Protein AF-A0A2E8KHV2-F1 (afdb_monomer_lite)

pLDDT: mean 89.77, std 7.95, range [45.12, 97.69]

Radius of gyration: 19.55 Å; chains: 1; bounding box: 44×36×54 Å

Secondary structure (DSSP, 8-state):
--TT-EEEES-TT--SSEEEE-SS-EEEE-SHHHHHHHHHHHH--EEHHHHTT-GGGTTS-HHHHHHHHHHHHHTTSEEEESSPPPPPPSS--SS-EES-HHHHHHHHHHTTSSSPEEEE-TTTSSEEEEPHHHHHHHHHHHHH-STTHHHHHHHHHHHTT---EETTEE---HHHHHHHHHHHHHHIIIIIHHHHHHTTSEEPPPP-

Structure (mmCIF, N/CA/C/O backbone):
data_AF-A0A2E8KHV2-F1
#
_entry.id   AF-A0A2E8KHV2-F1
#
loop_
_atom_site.group_PDB
_atom_site.id
_atom_site.type_symbol
_atom_site.label_atom_id
_atom_site.label_alt_id
_atom_site.label_comp_id
_atom_site.label_asym_id
_atom_site.label_entity_id
_atom_site.label_seq_id
_atom_site.pdbx_PDB_ins_code
_atom_site.Cartn_x
_atom_site.Cartn_y
_atom_site.Cartn_z
_atom_site.occupancy
_atom_site.B_iso_or_equiv
_atom_site.auth_seq_id
_atom_site.auth_comp_id
_atom_site.auth_asym_id
_atom_site.auth_atom_id
_atom_site.pdbx_PDB_model_num
ATOM 1 N N . MET A 1 1 ? 18.992 -14.058 -17.822 1.00 48.94 1 MET A N 1
ATOM 2 C CA . MET A 1 1 ? 18.179 -12.829 -17.877 1.00 48.94 1 MET A CA 1
ATOM 3 C C . MET A 1 1 ? 17.085 -13.016 -16.834 1.00 48.94 1 MET A C 1
ATOM 5 O O . MET A 1 1 ? 16.655 -14.151 -16.660 1.00 48.94 1 MET A O 1
ATOM 9 N N . ILE A 1 2 ? 16.773 -12.011 -16.012 1.00 53.00 2 ILE A N 1
ATOM 10 C CA . ILE A 1 2 ? 15.748 -12.170 -14.970 1.00 53.00 2 ILE A CA 1
ATOM 11 C C . ILE A 1 2 ? 14.386 -12.051 -15.662 1.00 53.00 2 ILE A C 1
ATOM 13 O O . ILE A 1 2 ? 13.834 -10.962 -15.755 1.00 53.00 2 ILE A O 1
ATOM 17 N N . ASP A 1 3 ? 13.880 -13.160 -16.197 1.00 58.50 3 ASP A N 1
ATOM 18 C CA . ASP A 1 3 ? 12.661 -13.164 -17.023 1.00 58.50 3 ASP A CA 1
ATOM 19 C C . ASP A 1 3 ? 11.360 -13.191 -16.193 1.00 58.50 3 ASP A C 1
ATOM 21 O O . ASP A 1 3 ? 10.269 -13.213 -16.752 1.00 58.50 3 ASP A O 1
ATOM 25 N N . ASN A 1 4 ? 11.466 -13.146 -14.857 1.00 73.69 4 ASN A N 1
ATOM 26 C CA . ASN A 1 4 ? 10.337 -13.321 -13.932 1.00 73.69 4 ASN A CA 1
ATOM 27 C C . ASN A 1 4 ? 10.055 -12.104 -13.032 1.00 73.69 4 ASN A C 1
ATOM 29 O O . ASN A 1 4 ? 9.268 -12.222 -12.095 1.00 73.69 4 ASN A O 1
ATOM 33 N N . LEU A 1 5 ? 10.711 -10.960 -13.257 1.00 87.69 5 LEU A N 1
ATOM 34 C CA . LEU A 1 5 ? 10.437 -9.741 -12.492 1.00 87.69 5 LEU A CA 1
ATOM 35 C C . LEU A 1 5 ? 9.706 -8.718 -13.347 1.00 87.69 5 LEU A C 1
ATOM 37 O O . LEU A 1 5 ? 10.095 -8.441 -14.484 1.00 87.69 5 LEU A O 1
ATOM 41 N N . TYR A 1 6 ? 8.686 -8.127 -12.740 1.00 92.75 6 TYR A N 1
ATOM 42 C CA . TYR A 1 6 ? 7.892 -7.072 -13.336 1.00 92.75 6 TYR A CA 1
ATOM 43 C C . TYR A 1 6 ? 8.024 -5.798 -12.516 1.00 92.75 6 TYR A C 1
ATOM 45 O O . TYR A 1 6 ? 8.156 -5.837 -11.289 1.00 92.75 6 TYR A O 1
ATOM 53 N N . PHE A 1 7 ? 7.962 -4.670 -13.208 1.00 93.62 7 PHE A N 1
ATOM 54 C CA . PHE A 1 7 ? 8.091 -3.342 -12.640 1.00 93.62 7 PHE A CA 1
ATOM 55 C C . PHE A 1 7 ? 6.801 -2.571 -12.867 1.00 93.62 7 PHE A C 1
ATOM 57 O O . PHE A 1 7 ? 6.137 -2.723 -13.893 1.00 93.62 7 PHE A O 1
ATOM 64 N N . ARG A 1 8 ? 6.465 -1.724 -11.904 1.00 92.31 8 ARG A N 1
ATOM 65 C CA . ARG A 1 8 ? 5.342 -0.788 -11.974 1.00 92.31 8 ARG A CA 1
ATOM 66 C C . ARG A 1 8 ? 5.617 0.408 -11.075 1.00 92.31 8 ARG A C 1
ATOM 68 O O . ARG A 1 8 ? 6.482 0.336 -10.204 1.00 92.31 8 ARG A O 1
ATOM 75 N N . ALA A 1 9 ? 4.867 1.489 -11.237 1.00 91.50 9 ALA A N 1
ATOM 76 C CA . ALA A 1 9 ? 4.901 2.600 -10.300 1.00 91.50 9 ALA A CA 1
ATOM 77 C C . ALA A 1 9 ? 4.277 2.187 -8.960 1.00 91.50 9 ALA A C 1
ATOM 79 O O . ALA A 1 9 ? 3.223 1.540 -8.932 1.00 91.50 9 ALA A O 1
ATOM 80 N N . VAL A 1 10 ? 4.906 2.609 -7.857 1.00 86.62 10 VAL A N 1
ATOM 81 C CA . VAL A 1 10 ? 4.396 2.376 -6.491 1.00 86.62 10 VAL A CA 1
ATOM 82 C C . VAL A 1 10 ? 3.038 3.056 -6.308 1.00 86.62 10 VAL A C 1
ATOM 84 O O . VAL A 1 10 ? 2.154 2.531 -5.638 1.00 86.62 10 VAL A O 1
ATOM 87 N N . ARG A 1 11 ? 2.857 4.234 -6.919 1.00 81.25 11 ARG A N 1
ATOM 88 C CA . ARG A 1 11 ? 1.591 4.974 -6.956 1.00 81.25 11 ARG A CA 1
ATOM 89 C C . ARG A 1 11 ? 1.414 5.670 -8.301 1.00 81.25 11 ARG A C 1
ATOM 91 O O . ARG A 1 11 ? 2.389 5.998 -8.970 1.00 81.25 11 ARG A O 1
ATOM 98 N N . ASN A 1 12 ? 0.163 5.943 -8.663 1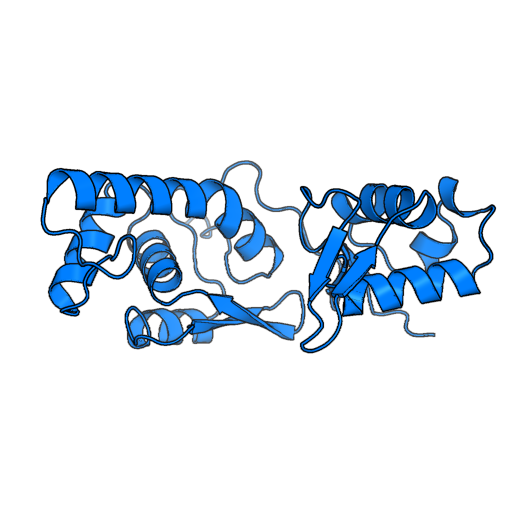.00 79.06 12 ASN A N 1
ATOM 99 C CA . ASN A 1 12 ? -0.174 6.564 -9.949 1.00 79.06 12 ASN A CA 1
ATOM 100 C C . ASN A 1 12 ? -0.079 8.098 -9.912 1.00 79.06 12 ASN A C 1
ATOM 102 O O . ASN A 1 12 ? -0.114 8.738 -10.955 1.00 79.06 12 ASN A O 1
ATOM 106 N N . ASP A 1 13 ? 0.018 8.693 -8.723 1.00 80.88 13 ASP A N 1
ATOM 107 C CA . ASP A 1 13 ? 0.018 10.141 -8.494 1.00 80.88 13 ASP A CA 1
ATOM 108 C C . ASP A 1 13 ? 1.422 10.723 -8.257 1.00 80.88 13 ASP A C 1
ATOM 110 O O . ASP A 1 13 ? 1.553 11.891 -7.882 1.00 80.88 13 ASP A O 1
ATOM 114 N N . ILE A 1 14 ? 2.481 9.931 -8.467 1.00 86.12 14 ILE A N 1
ATOM 115 C CA . ILE A 1 14 ? 3.864 10.391 -8.314 1.00 86.12 14 ILE A CA 1
ATOM 116 C C . ILE A 1 14 ? 4.141 11.495 -9.337 1.00 86.12 14 ILE A C 1
ATOM 118 O O . ILE A 1 14 ? 3.995 11.304 -10.541 1.00 86.12 14 ILE A O 1
ATOM 122 N N . LYS A 1 15 ? 4.578 12.657 -8.840 1.00 88.00 15 LYS A N 1
ATOM 123 C CA . LYS A 1 15 ? 4.973 13.810 -9.656 1.00 88.00 15 LYS A CA 1
ATOM 124 C C . LYS A 1 15 ? 6.477 14.033 -9.585 1.00 88.00 15 LYS A C 1
ATOM 126 O O . LYS A 1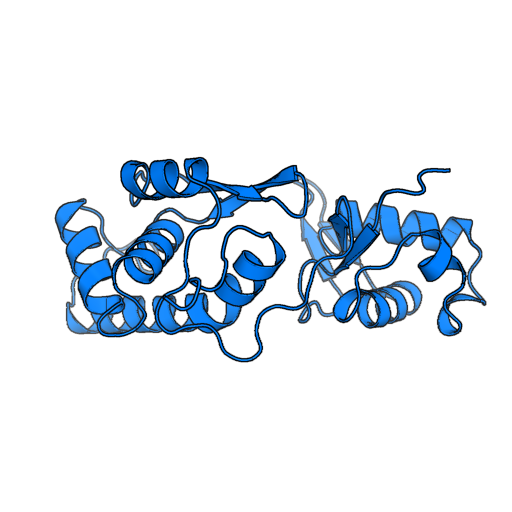 15 ? 7.089 13.815 -8.538 1.00 88.00 15 LYS A O 1
ATOM 131 N N . LEU A 1 16 ? 7.041 14.516 -10.689 1.00 90.44 16 LEU A N 1
ATOM 132 C CA . LEU A 1 16 ? 8.414 15.001 -10.760 1.00 90.44 16 LEU A CA 1
ATOM 133 C C . LEU A 1 16 ? 8.448 16.537 -10.597 1.00 90.44 16 LEU A C 1
ATOM 135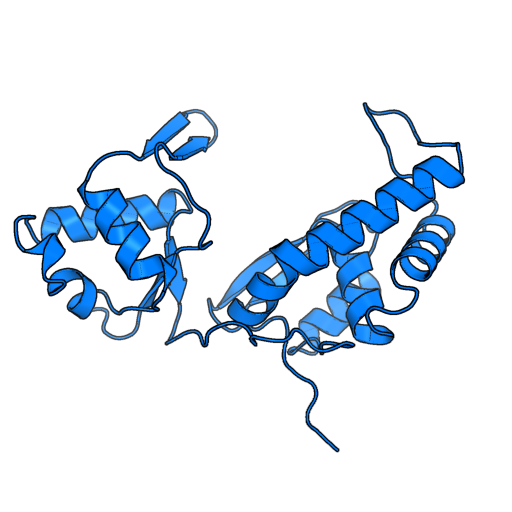 O O . LEU A 1 16 ? 7.503 17.204 -11.024 1.00 90.44 16 LEU A O 1
ATOM 139 N N . PRO A 1 17 ? 9.503 17.113 -9.990 1.00 90.88 17 PRO A N 1
ATOM 140 C CA . PRO A 1 17 ? 10.641 16.422 -9.387 1.00 90.88 17 PRO A CA 1
ATOM 141 C C . PRO A 1 17 ? 10.242 15.660 -8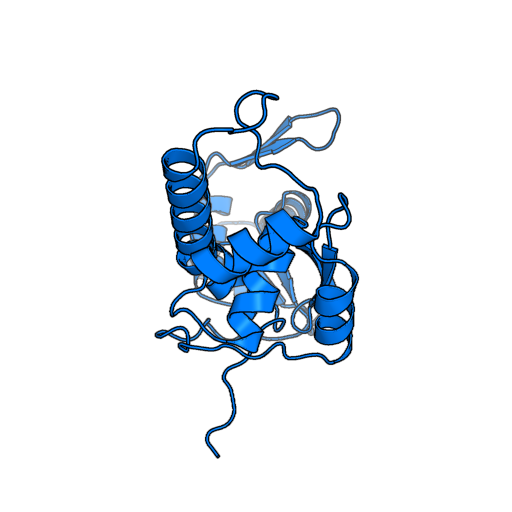.113 1.00 90.88 17 PRO A C 1
ATOM 143 O O . PRO A 1 17 ? 9.554 16.194 -7.243 1.00 90.88 17 PRO A O 1
ATOM 146 N N . HIS A 1 18 ? 10.688 14.410 -7.995 1.00 88.62 18 HIS A N 1
ATOM 147 C CA . HIS A 1 18 ? 10.430 13.578 -6.823 1.00 88.62 18 HIS A CA 1
ATOM 148 C C . HIS A 1 18 ? 11.643 13.614 -5.898 1.00 88.62 18 HIS A C 1
ATOM 150 O O . HIS A 1 18 ? 12.734 13.195 -6.284 1.00 88.62 18 HIS A O 1
ATOM 156 N N . LYS A 1 19 ? 11.467 14.127 -4.678 1.00 88.50 19 LYS A N 1
ATOM 157 C CA . LYS A 1 19 ? 12.542 14.234 -3.689 1.00 88.50 19 LYS A CA 1
ATOM 158 C C . LYS A 1 19 ? 12.377 13.167 -2.615 1.00 88.50 19 LYS A C 1
ATOM 160 O O . LYS A 1 19 ? 11.341 13.123 -1.957 1.00 88.50 19 LYS A O 1
ATOM 165 N N . ILE A 1 20 ? 13.421 12.373 -2.397 1.00 85.75 20 ILE A N 1
ATOM 166 C CA . ILE A 1 20 ? 13.471 11.355 -1.345 1.00 85.75 20 ILE A CA 1
ATOM 167 C C . ILE A 1 20 ? 14.658 11.598 -0.417 1.00 85.75 20 ILE A C 1
ATOM 169 O O . ILE A 1 20 ? 15.735 12.002 -0.856 1.00 85.75 20 ILE A O 1
ATOM 173 N N . ASN A 1 21 ? 14.461 11.356 0.878 1.00 83.81 21 ASN A N 1
ATOM 174 C CA . ASN A 1 21 ? 15.539 11.339 1.857 1.00 83.81 21 ASN A CA 1
ATOM 175 C C . ASN A 1 21 ? 16.030 9.897 2.048 1.00 83.81 21 ASN A C 1
ATOM 177 O O . ASN A 1 21 ? 15.272 9.043 2.496 1.00 83.81 21 ASN A O 1
ATOM 181 N N . LEU A 1 22 ? 17.300 9.646 1.739 1.00 78.62 22 LEU A N 1
ATOM 182 C CA . LEU A 1 22 ? 17.978 8.358 1.914 1.00 78.62 22 LEU A CA 1
ATOM 183 C C . LEU A 1 22 ? 18.779 8.333 3.234 1.00 78.62 22 LEU A C 1
ATOM 185 O O . LEU A 1 22 ? 19.891 7.815 3.307 1.00 78.62 22 LEU A O 1
ATOM 189 N N . GLY A 1 23 ? 18.237 8.963 4.278 1.00 79.12 23 GLY A N 1
ATOM 190 C CA . GLY A 1 23 ? 18.834 9.083 5.609 1.00 79.12 23 GLY A CA 1
ATOM 191 C C . GLY A 1 23 ? 19.660 10.357 5.780 1.00 79.12 23 GLY A C 1
ATOM 192 O O . GLY A 1 23 ? 19.223 11.292 6.448 1.00 79.12 23 GLY A O 1
ATOM 193 N N . VAL A 1 24 ? 20.859 10.387 5.193 1.00 81.44 24 VAL A N 1
ATOM 194 C CA . VAL A 1 24 ? 21.807 11.519 5.313 1.00 81.44 24 VAL A CA 1
ATOM 195 C C . VAL A 1 24 ? 21.878 12.397 4.064 1.00 81.44 24 VAL A C 1
ATOM 197 O O . VAL A 1 24 ? 22.422 13.498 4.113 1.00 81.44 24 VAL A O 1
ATOM 200 N N . VAL A 1 25 ? 21.319 11.934 2.944 1.00 79.75 25 VAL A N 1
ATOM 201 C CA . VAL A 1 25 ? 21.305 12.654 1.666 1.00 79.75 25 VAL A CA 1
ATOM 202 C C . VAL A 1 25 ? 19.896 12.706 1.095 1.00 79.75 25 VAL A C 1
ATOM 204 O O . VAL A 1 25 ? 19.144 11.736 1.156 1.00 79.75 25 VAL A O 1
ATOM 207 N N . SER A 1 26 ? 19.536 13.850 0.512 1.00 83.50 26 SER A N 1
ATOM 208 C CA . SER A 1 26 ? 18.333 13.961 -0.311 1.00 83.50 26 SER A CA 1
ATOM 209 C C . SER A 1 26 ? 18.689 13.706 -1.770 1.00 83.50 26 SER A C 1
ATOM 211 O O . SER A 1 26 ? 19.548 14.398 -2.312 1.00 83.50 26 SER A O 1
ATOM 213 N N . SER A 1 27 ? 18.002 12.764 -2.409 1.00 84.44 27 SER A N 1
ATOM 214 C CA . SER A 1 27 ? 18.059 12.567 -3.857 1.00 84.44 27 SER A CA 1
ATOM 215 C C . SER A 1 27 ? 16.849 13.227 -4.514 1.00 84.44 27 SER A C 1
ATOM 217 O O . SER A 1 27 ? 15.766 13.271 -3.928 1.00 84.44 27 SER A O 1
ATOM 219 N N . THR A 1 28 ? 17.036 13.771 -5.716 1.00 89.38 28 THR A N 1
ATOM 220 C CA . THR A 1 28 ? 15.949 14.330 -6.527 1.00 89.38 28 THR A CA 1
ATOM 221 C C . THR A 1 28 ? 15.927 13.637 -7.875 1.00 89.38 28 THR A C 1
ATOM 223 O O . THR A 1 28 ? 16.915 13.656 -8.605 1.00 89.38 28 THR A O 1
ATOM 226 N N . VAL A 1 29 ? 14.784 13.050 -8.199 1.00 89.56 29 VAL A N 1
ATOM 227 C CA . VAL A 1 29 ? 14.511 12.416 -9.483 1.00 89.56 29 VAL A CA 1
ATOM 228 C C . VAL A 1 29 ? 13.765 13.397 -10.359 1.00 89.56 29 VAL A C 1
ATOM 230 O O . VAL A 1 29 ? 12.745 13.945 -9.944 1.00 89.56 29 VAL A O 1
ATOM 233 N N . GLN A 1 30 ? 14.274 13.627 -11.562 1.00 93.00 30 GLN A N 1
ATOM 234 C CA . GLN A 1 30 ? 13.658 14.501 -12.553 1.00 93.00 30 GLN A CA 1
ATOM 235 C C . GLN A 1 30 ? 14.178 14.175 -13.954 1.00 93.00 30 GLN A C 1
ATOM 237 O O . GLN A 1 30 ? 15.227 13.544 -14.100 1.00 93.00 30 GLN A O 1
ATOM 242 N N . GLY A 1 31 ? 13.474 14.669 -14.969 1.00 92.56 31 GLY A N 1
ATOM 243 C CA . GLY A 1 31 ? 13.899 14.613 -16.363 1.00 92.56 31 GLY A CA 1
ATOM 244 C C . GLY A 1 31 ? 13.085 13.643 -17.225 1.00 92.56 31 GLY A C 1
ATOM 245 O O . GLY A 1 31 ? 12.357 12.796 -16.702 1.00 92.56 31 GLY A O 1
ATOM 246 N N . PRO A 1 32 ? 13.247 13.745 -18.555 1.00 93.12 32 PRO A N 1
ATOM 247 C CA . PRO A 1 32 ? 12.339 13.144 -19.532 1.00 93.12 32 PRO A CA 1
ATOM 248 C C . PRO A 1 32 ? 12.300 11.613 -19.462 1.00 93.12 32 PRO A C 1
ATOM 250 O O . PRO A 1 32 ? 11.239 11.017 -19.608 1.00 93.12 32 PRO A O 1
ATOM 253 N N . LEU A 1 33 ? 13.428 10.962 -19.156 1.00 95.00 33 LEU A N 1
ATOM 254 C CA . LEU A 1 33 ? 13.474 9.504 -19.001 1.00 95.00 33 LEU A CA 1
ATOM 255 C C . LEU A 1 33 ? 12.542 9.020 -17.878 1.00 95.00 33 LEU A C 1
ATOM 257 O O . LEU A 1 33 ? 11.795 8.061 -18.058 1.00 95.00 33 LEU A O 1
ATOM 261 N N . TYR A 1 34 ? 12.547 9.697 -16.727 1.00 95.00 34 TYR A N 1
ATOM 262 C CA . TYR A 1 34 ? 11.676 9.333 -15.610 1.00 95.00 34 TYR A CA 1
ATOM 263 C C . TYR A 1 34 ? 10.213 9.702 -15.864 1.00 95.00 34 TYR A C 1
ATOM 265 O O . TYR A 1 34 ? 9.337 8.998 -15.373 1.00 95.00 34 TYR A O 1
ATOM 273 N N . GLU A 1 35 ? 9.937 10.759 -16.633 1.00 94.31 35 GLU A N 1
ATOM 274 C CA . GLU A 1 35 ? 8.573 11.107 -17.056 1.00 94.31 35 GLU A CA 1
ATOM 275 C C . GLU A 1 35 ? 7.964 9.992 -17.911 1.00 94.31 35 GLU A C 1
ATOM 277 O O . GLU A 1 35 ? 6.862 9.526 -17.619 1.00 94.31 35 GLU A O 1
ATOM 282 N N . VAL A 1 36 ? 8.709 9.506 -18.909 1.00 94.12 36 VAL A N 1
ATOM 283 C CA . VAL A 1 36 ? 8.270 8.402 -19.774 1.00 94.12 36 VAL A CA 1
ATOM 284 C C . VAL A 1 36 ? 8.117 7.105 -18.976 1.00 94.12 36 VAL A C 1
ATOM 286 O O . VAL A 1 36 ? 7.105 6.419 -19.115 1.00 94.12 36 VAL A O 1
ATOM 289 N N . LEU A 1 37 ? 9.079 6.778 -18.105 1.00 94.88 37 LEU A N 1
ATOM 290 C CA . LEU A 1 37 ? 8.999 5.581 -17.261 1.00 94.88 37 LEU A CA 1
ATOM 291 C C . LEU A 1 37 ? 7.804 5.630 -16.301 1.00 94.88 37 LEU A C 1
ATOM 293 O O . LEU A 1 37 ? 7.097 4.635 -16.175 1.00 94.88 37 LEU A O 1
ATOM 297 N N . LEU A 1 38 ? 7.542 6.767 -15.648 1.00 94.19 38 LEU A N 1
ATOM 298 C CA . LEU A 1 38 ? 6.369 6.920 -14.782 1.00 94.19 38 LEU A CA 1
ATOM 299 C C . LEU A 1 38 ? 5.069 6.802 -15.574 1.00 94.19 38 LEU A C 1
ATOM 301 O O . LEU A 1 38 ? 4.152 6.126 -15.115 1.00 94.19 38 LEU A O 1
ATOM 305 N N . ALA A 1 39 ? 4.989 7.408 -16.760 1.00 91.50 39 ALA A N 1
ATOM 306 C CA . ALA A 1 39 ? 3.810 7.292 -17.610 1.00 91.50 39 ALA A CA 1
ATOM 307 C C . ALA A 1 39 ? 3.528 5.823 -17.970 1.00 91.50 39 ALA A C 1
ATOM 309 O O . ALA A 1 39 ? 2.425 5.345 -17.707 1.00 91.50 39 ALA A O 1
ATOM 310 N N . ALA A 1 40 ? 4.535 5.095 -18.464 1.00 91.31 40 ALA A N 1
ATOM 311 C CA . ALA A 1 40 ? 4.407 3.687 -18.840 1.00 91.31 40 ALA A CA 1
ATOM 312 C C . ALA A 1 40 ? 4.058 2.784 -17.641 1.00 91.31 40 ALA A C 1
ATOM 314 O O . ALA A 1 40 ? 3.142 1.969 -17.705 1.00 91.31 40 ALA A O 1
ATOM 315 N N . LEU A 1 41 ? 4.752 2.959 -16.514 1.00 92.06 41 LEU A N 1
ATOM 316 C CA . LEU A 1 41 ? 4.633 2.079 -15.348 1.00 92.06 41 LEU A CA 1
ATOM 317 C C . LEU A 1 41 ? 3.479 2.453 -14.401 1.00 92.06 41 LEU A C 1
ATOM 319 O O . LEU A 1 41 ? 3.186 1.710 -13.467 1.00 92.06 41 LEU A O 1
ATOM 323 N N . SER A 1 42 ? 2.821 3.600 -14.598 1.00 86.88 42 SER A N 1
ATOM 324 C CA . SER A 1 42 ? 1.643 3.999 -13.805 1.00 86.88 42 SER A CA 1
ATOM 325 C C . SER A 1 42 ? 0.375 3.218 -14.154 1.00 86.88 42 SER A C 1
ATOM 327 O O . SER A 1 42 ? -0.524 3.099 -13.314 1.00 86.88 42 SER A O 1
ATOM 329 N N . GLN A 1 43 ? 0.301 2.707 -15.384 1.00 74.00 43 GLN A N 1
ATOM 330 C CA . GLN A 1 43 ? -0.858 1.983 -15.906 1.00 74.00 43 GLN A CA 1
ATOM 331 C C . GLN A 1 43 ? -0.633 0.474 -15.878 1.00 74.00 43 GLN A C 1
ATOM 333 O O . GLN A 1 43 ? -1.537 -0.267 -15.497 1.00 74.00 43 GLN A O 1
ATOM 338 N N . ASP A 1 44 ? 0.590 0.041 -16.188 1.00 81.81 44 ASP A N 1
ATOM 339 C CA . ASP A 1 44 ? 0.899 -1.360 -16.437 1.00 81.81 44 ASP A CA 1
ATOM 340 C C . ASP A 1 44 ? 1.969 -1.921 -15.495 1.00 81.81 44 ASP A C 1
ATOM 342 O O . ASP A 1 44 ? 2.755 -1.206 -14.872 1.00 81.81 44 ASP A O 1
ATOM 346 N N . THR A 1 45 ? 1.989 -3.251 -15.404 1.00 89.62 45 THR A N 1
ATOM 347 C CA . THR A 1 45 ? 3.054 -4.020 -14.753 1.00 89.62 45 THR A CA 1
ATOM 348 C C . THR A 1 45 ? 3.866 -4.708 -15.842 1.00 89.62 45 THR A C 1
ATOM 350 O O . THR A 1 45 ? 3.403 -5.687 -16.422 1.00 89.62 45 THR A O 1
ATOM 353 N N . LEU A 1 46 ? 5.052 -4.177 -16.144 1.00 92.62 46 LEU A N 1
ATOM 354 C CA . LEU A 1 46 ? 5.832 -4.555 -17.325 1.00 92.62 46 LEU A CA 1
ATOM 355 C C . LEU A 1 46 ? 7.123 -5.292 -16.943 1.00 92.62 46 LEU A C 1
ATOM 357 O O . LEU A 1 46 ? 7.826 -4.863 -16.022 1.00 92.62 46 LEU A O 1
ATOM 361 N N . PRO A 1 47 ? 7.503 -6.365 -17.656 1.00 93.44 47 PRO A N 1
ATOM 362 C CA . PRO A 1 47 ? 8.834 -6.939 -17.528 1.00 93.44 47 PRO A CA 1
ATOM 363 C C . PRO A 1 47 ? 9.885 -5.991 -18.122 1.00 93.44 47 PRO A C 1
ATOM 365 O O . PRO A 1 47 ? 9.611 -5.224 -19.049 1.00 93.44 47 PRO A O 1
ATOM 368 N N . LEU A 1 48 ? 11.134 -6.086 -17.653 1.00 92.88 48 LEU A N 1
ATOM 369 C CA . LEU A 1 48 ? 12.226 -5.218 -18.125 1.00 92.88 48 LEU A CA 1
ATOM 370 C C . LEU A 1 48 ? 12.395 -5.252 -19.653 1.00 92.88 48 LEU A C 1
ATOM 372 O O . LEU A 1 48 ? 12.654 -4.225 -20.273 1.00 92.88 48 LEU A O 1
ATOM 376 N N . ALA A 1 49 ? 12.214 -6.420 -20.273 1.00 92.12 49 ALA A N 1
ATOM 377 C CA . ALA A 1 49 ? 12.324 -6.576 -21.721 1.00 92.12 49 ALA A CA 1
ATOM 378 C C . ALA A 1 49 ? 11.282 -5.757 -22.505 1.00 92.12 49 ALA A C 1
ATOM 380 O O . ALA A 1 49 ? 11.573 -5.324 -23.618 1.00 92.12 49 ALA A O 1
ATOM 381 N N . GLU A 1 50 ? 10.088 -5.540 -21.951 1.00 93.19 50 GLU A N 1
ATOM 382 C CA . GLU A 1 50 ? 9.060 -4.698 -22.573 1.00 93.19 50 GLU A CA 1
ATOM 383 C C . GLU A 1 50 ? 9.343 -3.214 -22.352 1.00 93.19 50 GLU A C 1
ATOM 385 O O . GLU A 1 50 ? 9.229 -2.433 -23.294 1.00 93.19 50 GLU A O 1
ATOM 390 N N . ILE A 1 51 ? 9.831 -2.838 -21.165 1.00 94.25 51 ILE A N 1
ATOM 391 C CA . ILE A 1 51 ? 10.279 -1.464 -20.882 1.00 94.25 51 ILE A CA 1
ATOM 392 C C . ILE A 1 51 ? 11.373 -1.052 -21.873 1.00 94.25 51 ILE A C 1
ATOM 394 O O . ILE A 1 51 ? 11.299 0.010 -22.483 1.00 94.25 51 ILE A O 1
ATOM 398 N N . LEU A 1 52 ? 12.358 -1.924 -22.107 1.00 93.69 52 LEU A N 1
ATOM 399 C CA . LEU A 1 52 ? 13.449 -1.677 -23.056 1.00 93.69 52 LEU A CA 1
ATOM 400 C C . LEU A 1 52 ? 12.990 -1.561 -24.518 1.00 93.69 52 LEU A C 1
ATOM 402 O O . LEU A 1 52 ? 13.730 -1.032 -25.344 1.00 93.69 52 LEU A O 1
ATOM 406 N N . ARG A 1 53 ? 11.796 -2.061 -24.851 1.00 93.56 53 ARG A N 1
ATOM 407 C CA . ARG A 1 53 ? 11.199 -1.975 -26.194 1.00 93.56 53 ARG A CA 1
ATOM 408 C C . ARG A 1 53 ? 10.168 -0.852 -26.312 1.00 93.56 53 ARG A C 1
ATOM 410 O O . ARG A 1 53 ? 9.568 -0.708 -27.376 1.00 93.56 53 ARG A O 1
ATOM 417 N N . HIS A 1 54 ? 9.938 -0.079 -25.251 1.00 93.56 54 HIS A N 1
ATOM 418 C CA . HIS A 1 54 ? 8.913 0.956 -25.250 1.00 93.56 54 HIS A CA 1
ATOM 419 C C . HIS A 1 54 ? 9.228 2.029 -26.314 1.00 93.56 54 HIS A C 1
ATOM 421 O O . HIS A 1 54 ? 10.335 2.575 -26.303 1.00 93.56 54 HIS A O 1
ATOM 427 N N . PRO A 1 55 ? 8.283 2.392 -27.209 1.00 92.75 55 PRO A N 1
ATOM 428 C CA . PRO A 1 55 ? 8.559 3.280 -28.345 1.00 92.75 55 PRO A CA 1
ATOM 429 C C . PRO A 1 55 ? 9.113 4.655 -27.963 1.00 92.75 55 PRO A C 1
ATOM 431 O O . PRO A 1 55 ? 9.876 5.245 -28.713 1.00 92.75 55 PRO A O 1
ATOM 434 N N . GLN A 1 56 ? 8.745 5.166 -26.787 1.00 92.69 56 GLN A N 1
ATOM 435 C CA . GLN A 1 56 ? 9.214 6.469 -26.297 1.00 92.69 56 GLN A CA 1
ATOM 436 C C . GLN A 1 56 ? 10.585 6.412 -25.598 1.00 92.69 56 GLN A C 1
ATOM 438 O O . GLN A 1 56 ? 11.083 7.444 -25.166 1.00 92.69 56 GLN A O 1
ATOM 443 N N . LEU A 1 57 ? 11.184 5.224 -25.458 1.00 92.62 57 LEU A N 1
ATOM 444 C CA . LEU A 1 57 ? 12.494 5.021 -24.825 1.00 92.62 57 LEU A CA 1
ATOM 445 C C . LEU A 1 57 ? 13.584 4.617 -25.828 1.00 92.62 57 LEU A C 1
ATOM 447 O O . LEU A 1 57 ? 14.725 4.395 -25.433 1.00 92.62 57 LEU A O 1
ATOM 451 N N . THR A 1 58 ? 13.270 4.534 -27.125 1.00 87.75 58 THR A N 1
ATOM 452 C CA . THR A 1 58 ? 14.200 4.034 -28.155 1.00 87.75 58 THR A CA 1
ATOM 453 C C . THR A 1 58 ? 15.430 4.915 -28.360 1.00 87.75 58 THR A C 1
ATOM 455 O O . THR A 1 58 ? 16.445 4.434 -28.856 1.00 87.75 58 THR A O 1
ATOM 458 N N . GLU A 1 59 ? 15.350 6.197 -27.997 1.00 89.94 59 GLU A N 1
ATOM 459 C CA . GLU A 1 59 ? 16.478 7.135 -28.066 1.00 89.94 59 GLU A CA 1
ATOM 460 C C . GLU A 1 59 ? 17.443 6.997 -26.875 1.00 89.94 59 GLU A C 1
ATOM 462 O O . GLU A 1 59 ? 18.564 7.505 -26.922 1.00 89.94 59 GLU A O 1
ATOM 467 N N . ASN A 1 60 ? 17.043 6.300 -25.805 1.00 94.44 60 ASN A N 1
ATOM 468 C CA . ASN A 1 60 ? 17.888 6.054 -24.642 1.00 94.44 60 ASN A CA 1
ATOM 469 C C . ASN A 1 60 ? 18.671 4.748 -24.805 1.00 94.44 60 ASN A C 1
ATOM 471 O O . ASN A 1 60 ? 18.145 3.729 -25.254 1.00 94.44 60 ASN A O 1
ATOM 475 N N . ALA A 1 61 ? 19.936 4.741 -24.376 1.00 95.06 61 ALA A N 1
ATOM 476 C CA . ALA A 1 61 ? 20.704 3.506 -24.351 1.00 95.06 61 ALA A CA 1
ATOM 477 C C . ALA A 1 61 ? 20.068 2.512 -23.354 1.00 95.06 61 ALA A C 1
ATOM 479 O O . ALA A 1 61 ? 19.699 2.918 -22.247 1.00 95.06 61 ALA A O 1
ATOM 480 N N . PRO A 1 62 ? 20.007 1.199 -23.659 1.00 94.75 62 PRO A N 1
ATOM 481 C CA . PRO A 1 62 ? 19.428 0.205 -22.751 1.00 94.75 62 PRO A CA 1
ATOM 482 C C . PRO A 1 62 ? 20.015 0.239 -21.333 1.00 94.75 62 PRO A C 1
ATOM 484 O O . PRO A 1 62 ? 19.293 0.086 -20.352 1.00 94.75 62 PRO A O 1
ATOM 487 N N . ALA A 1 63 ? 21.319 0.499 -21.210 1.00 95.19 63 ALA A N 1
ATOM 488 C CA . ALA A 1 63 ? 21.991 0.622 -19.918 1.00 95.19 63 ALA A CA 1
ATOM 489 C C . ALA A 1 63 ? 21.503 1.828 -19.092 1.00 95.19 63 ALA A C 1
ATOM 491 O O . ALA A 1 63 ? 21.512 1.770 -17.863 1.00 95.19 63 ALA A O 1
ATOM 492 N N . ASP A 1 64 ? 21.072 2.913 -19.737 1.00 95.88 64 ASP A N 1
ATOM 493 C CA . ASP A 1 64 ? 20.538 4.097 -19.055 1.00 95.88 64 ASP A CA 1
ATOM 494 C C . ASP A 1 64 ? 19.133 3.827 -18.529 1.00 95.88 64 ASP A C 1
ATOM 496 O O . ASP A 1 64 ? 18.827 4.175 -17.390 1.00 95.88 64 ASP A O 1
ATOM 500 N N . ILE A 1 65 ? 18.314 3.130 -19.321 1.00 96.44 65 ILE A N 1
ATOM 501 C CA . ILE A 1 65 ? 16.971 2.702 -18.919 1.00 96.44 65 ILE A CA 1
ATOM 502 C C . ILE A 1 65 ? 17.061 1.760 -17.714 1.00 96.44 65 ILE A C 1
ATOM 504 O O . ILE A 1 65 ? 16.382 1.982 -16.716 1.00 96.44 65 ILE A O 1
ATOM 508 N N . ILE A 1 66 ? 17.943 0.752 -17.761 1.00 95.44 66 ILE A N 1
ATOM 509 C CA . ILE A 1 66 ? 18.146 -0.193 -16.648 1.00 95.44 66 ILE A CA 1
ATOM 510 C C . ILE A 1 66 ? 18.557 0.551 -15.375 1.00 95.44 66 ILE A C 1
ATOM 512 O O . ILE A 1 66 ? 17.980 0.313 -14.317 1.00 95.44 66 ILE A O 1
ATOM 516 N N . ARG A 1 67 ? 19.517 1.479 -15.476 1.00 95.25 67 ARG A N 1
ATOM 517 C CA . ARG A 1 67 ? 19.953 2.289 -14.329 1.00 95.25 67 ARG A CA 1
ATOM 518 C C . ARG A 1 67 ? 18.837 3.175 -13.786 1.00 95.25 67 ARG A C 1
ATOM 520 O O . ARG A 1 67 ? 18.733 3.321 -12.574 1.00 95.25 67 ARG A O 1
ATOM 527 N N . ALA A 1 68 ? 18.006 3.756 -14.648 1.00 95.69 68 ALA A N 1
ATOM 528 C CA . ALA A 1 68 ? 16.879 4.580 -14.221 1.00 95.69 68 ALA A CA 1
ATOM 529 C C . ALA A 1 68 ? 15.779 3.756 -13.537 1.00 95.69 68 ALA A C 1
ATOM 531 O O . ALA A 1 68 ? 15.218 4.204 -12.539 1.00 95.69 68 ALA A O 1
ATOM 532 N N . VAL A 1 69 ? 15.496 2.544 -14.025 1.00 95.62 69 VAL A N 1
ATOM 533 C CA . VAL A 1 69 ? 14.559 1.617 -13.372 1.00 95.62 69 VAL A CA 1
ATOM 534 C C . VAL A 1 69 ? 15.089 1.200 -12.000 1.00 95.62 69 VAL A C 1
ATOM 536 O O . VAL A 1 69 ? 14.372 1.343 -11.014 1.00 95.62 69 VAL A O 1
ATOM 539 N N . ASP A 1 70 ? 16.346 0.759 -11.913 1.00 93.81 70 ASP A N 1
ATOM 540 C CA . ASP A 1 70 ? 16.991 0.366 -10.651 1.00 93.81 70 ASP A CA 1
ATOM 541 C C . ASP A 1 70 ? 16.999 1.510 -9.626 1.00 93.81 70 ASP A C 1
ATOM 543 O O . ASP A 1 70 ? 16.512 1.367 -8.502 1.00 93.81 70 ASP A O 1
ATOM 547 N N . ALA A 1 71 ? 17.444 2.696 -10.045 1.00 92.62 71 ALA A N 1
ATOM 548 C CA . ALA A 1 71 ? 17.436 3.879 -9.197 1.00 92.62 71 ALA A CA 1
ATOM 549 C C . ALA A 1 71 ? 16.002 4.258 -8.785 1.00 92.62 71 ALA A C 1
ATOM 551 O O . ALA A 1 71 ? 15.759 4.601 -7.629 1.00 92.62 71 ALA A O 1
ATOM 552 N N . GLY A 1 72 ? 15.033 4.161 -9.699 1.00 93.75 72 GLY A N 1
ATOM 553 C CA . GLY A 1 72 ? 13.622 4.395 -9.404 1.00 93.75 72 GLY A CA 1
ATOM 554 C C . GLY A 1 72 ? 13.055 3.422 -8.366 1.00 93.75 72 GLY A C 1
ATOM 555 O O . GLY A 1 72 ? 12.285 3.852 -7.510 1.00 93.75 72 GLY A O 1
ATOM 556 N N . VAL A 1 73 ? 13.478 2.154 -8.370 1.00 92.31 73 VAL A N 1
ATOM 557 C CA . VAL A 1 73 ? 13.138 1.186 -7.311 1.00 92.31 73 VAL A CA 1
ATOM 558 C C . VAL A 1 73 ? 13.756 1.604 -5.978 1.00 92.31 73 VAL A C 1
ATOM 560 O O . VAL A 1 73 ? 13.046 1.728 -4.981 1.00 92.31 73 VAL A O 1
ATOM 563 N N . ALA A 1 74 ? 15.057 1.904 -5.955 1.00 89.25 74 ALA A N 1
ATOM 564 C CA . ALA A 1 74 ? 15.757 2.333 -4.740 1.00 89.25 74 ALA A CA 1
ATOM 565 C C . ALA A 1 74 ? 15.179 3.629 -4.137 1.00 89.25 74 ALA A C 1
ATOM 567 O O . ALA A 1 74 ? 15.243 3.847 -2.928 1.00 89.25 74 ALA A O 1
ATOM 568 N N . MET A 1 75 ? 14.603 4.486 -4.980 1.00 89.19 75 MET A N 1
ATOM 569 C CA . MET A 1 75 ? 13.995 5.756 -4.591 1.00 89.19 75 MET A CA 1
ATOM 570 C C . MET A 1 75 ? 12.478 5.666 -4.363 1.00 89.19 75 MET A C 1
ATOM 572 O O . MET A 1 75 ? 11.848 6.692 -4.120 1.00 89.19 75 MET A O 1
ATOM 576 N N . GLY A 1 76 ? 11.879 4.474 -4.431 1.00 88.44 76 GLY A N 1
ATOM 577 C CA . GLY A 1 76 ? 10.452 4.274 -4.161 1.00 88.44 76 GLY A CA 1
ATOM 578 C C . GLY A 1 76 ? 9.508 4.849 -5.224 1.00 88.44 76 GLY A C 1
ATOM 579 O O . GLY A 1 76 ? 8.334 5.083 -4.936 1.00 88.44 76 GLY A O 1
ATOM 580 N N . LEU A 1 77 ? 9.998 5.089 -6.443 1.00 92.19 77 LEU A N 1
ATOM 581 C CA . LEU A 1 77 ? 9.156 5.422 -7.595 1.00 92.19 77 LEU A CA 1
ATOM 582 C C . LEU A 1 77 ? 8.526 4.163 -8.184 1.00 92.19 77 LEU A C 1
ATOM 584 O O . LEU A 1 77 ? 7.345 4.168 -8.539 1.00 92.19 77 LEU A O 1
ATOM 588 N N . PHE A 1 78 ? 9.316 3.093 -8.271 1.00 93.19 78 PHE A N 1
ATOM 589 C CA . PHE A 1 78 ? 8.901 1.816 -8.837 1.00 93.19 78 PHE A CA 1
ATOM 590 C C . PHE A 1 78 ? 8.966 0.707 -7.788 1.00 93.19 78 PHE A C 1
ATOM 592 O O . PHE A 1 78 ? 9.775 0.753 -6.866 1.00 93.19 78 PHE A O 1
ATOM 599 N N . GLU A 1 79 ? 8.121 -0.302 -7.938 1.00 90.44 79 GLU A N 1
ATOM 600 C CA . GLU A 1 79 ? 8.189 -1.543 -7.170 1.00 90.44 79 GLU A CA 1
ATOM 601 C C . GLU A 1 79 ? 8.457 -2.732 -8.087 1.00 90.44 79 GLU A C 1
ATOM 603 O O . GLU A 1 79 ? 8.175 -2.699 -9.288 1.00 90.44 79 GLU A O 1
ATOM 608 N N . VAL A 1 80 ? 9.013 -3.781 -7.485 1.00 91.31 80 VAL A N 1
ATOM 609 C CA . VAL A 1 80 ? 9.315 -5.054 -8.134 1.00 91.31 80 VAL A CA 1
ATOM 610 C C . VAL A 1 80 ? 8.292 -6.083 -7.675 1.00 91.31 80 VAL A C 1
ATOM 612 O O . VAL A 1 80 ? 8.029 -6.226 -6.481 1.00 91.31 80 VAL A O 1
ATOM 615 N N . THR A 1 81 ? 7.723 -6.808 -8.629 1.00 88.75 81 THR A N 1
ATOM 616 C CA . THR A 1 81 ? 6.662 -7.792 -8.398 1.00 88.75 81 THR A CA 1
ATOM 617 C C . THR A 1 81 ? 7.021 -9.121 -9.055 1.00 88.75 81 THR A C 1
ATOM 619 O O . THR A 1 81 ? 7.770 -9.166 -10.036 1.00 88.75 81 THR A O 1
ATOM 622 N N . ALA A 1 82 ? 6.501 -10.215 -8.495 1.00 82.56 82 ALA A N 1
ATOM 623 C CA . ALA A 1 82 ? 6.764 -11.574 -8.982 1.00 82.56 82 ALA A CA 1
ATOM 624 C C . ALA A 1 82 ? 5.898 -11.967 -10.198 1.00 82.56 82 ALA A C 1
ATOM 626 O O . ALA A 1 82 ? 5.998 -13.083 -10.704 1.00 82.56 82 ALA A O 1
ATOM 627 N N . GLY A 1 83 ? 5.021 -11.070 -10.648 1.00 84.44 83 GLY A N 1
ATOM 628 C CA . GLY A 1 83 ? 4.070 -11.297 -11.726 1.00 84.44 83 GLY A CA 1
ATOM 629 C C . GLY A 1 83 ? 3.276 -10.033 -12.033 1.00 84.44 83 GLY A C 1
ATOM 630 O O . GLY A 1 83 ? 3.428 -9.011 -11.367 1.00 84.44 83 GLY A O 1
ATOM 631 N N . THR A 1 84 ? 2.390 -10.115 -13.022 1.00 82.31 84 THR A N 1
ATOM 632 C CA . THR A 1 84 ? 1.455 -9.029 -13.325 1.00 82.31 84 THR A CA 1
ATOM 633 C C . THR A 1 84 ? 0.552 -8.752 -12.130 1.00 82.31 84 THR A C 1
ATOM 635 O O . THR A 1 84 ? -0.069 -9.674 -11.594 1.00 82.31 84 THR A O 1
ATOM 638 N N . VAL A 1 85 ? 0.430 -7.484 -11.745 1.00 80.44 85 VAL A N 1
ATOM 639 C CA . VAL A 1 85 ? -0.489 -7.069 -10.688 1.00 80.44 85 VAL A CA 1
ATOM 640 C C . VAL A 1 85 ? -1.783 -6.574 -11.328 1.00 80.44 85 VAL A C 1
ATOM 642 O O . VAL A 1 85 ? -1.729 -5.632 -12.121 1.00 80.44 85 VAL A O 1
ATOM 645 N N . PRO A 1 86 ? -2.946 -7.166 -11.004 1.00 75.81 86 PRO A N 1
ATOM 646 C CA . PRO A 1 86 ? -4.206 -6.689 -11.545 1.00 75.81 86 PRO A CA 1
ATOM 647 C C . PRO A 1 86 ? -4.480 -5.250 -11.082 1.00 75.81 86 PRO A C 1
ATOM 649 O O . PRO A 1 86 ? -4.075 -4.854 -9.978 1.00 75.81 86 PRO A O 1
ATOM 652 N N . PRO A 1 87 ? -5.178 -4.446 -11.899 1.00 76.62 87 PRO A N 1
ATOM 653 C CA . PRO A 1 87 ? -5.643 -3.147 -11.450 1.00 76.62 87 PRO A CA 1
ATOM 654 C C . PRO A 1 87 ? -6.565 -3.314 -10.229 1.00 76.62 87 PRO A C 1
ATOM 656 O O . PRO A 1 87 ? -7.231 -4.345 -10.083 1.00 76.62 87 PRO A O 1
ATOM 659 N N . PRO A 1 88 ? -6.616 -2.314 -9.331 1.00 78.31 88 PRO A N 1
ATOM 660 C CA . PRO A 1 88 ? -7.581 -2.327 -8.244 1.00 78.31 88 PRO A CA 1
ATOM 661 C C . PRO A 1 88 ? -9.004 -2.327 -8.828 1.00 78.31 88 PRO A C 1
ATOM 663 O O . PRO A 1 88 ? -9.207 -1.809 -9.929 1.00 78.31 88 PRO A O 1
ATOM 666 N N . PRO A 1 89 ? -9.995 -2.881 -8.110 1.00 80.38 89 PRO A N 1
ATOM 667 C CA . PRO A 1 89 ? -11.372 -2.885 -8.588 1.00 80.38 89 PRO A CA 1
ATOM 668 C C . PRO A 1 89 ? -11.866 -1.449 -8.802 1.00 80.38 89 PRO A C 1
ATOM 670 O O . PRO A 1 89 ? -11.647 -0.594 -7.943 1.00 80.38 89 PRO A O 1
ATOM 673 N N . GLU A 1 90 ? -12.564 -1.198 -9.918 1.00 79.25 90 GLU A N 1
ATOM 674 C CA . GLU A 1 90 ? -13.156 0.120 -10.219 1.00 79.25 90 GLU A CA 1
ATOM 675 C C . GLU A 1 90 ? -14.061 0.603 -9.080 1.00 79.25 90 GLU A C 1
ATOM 677 O O . GLU A 1 90 ? -14.039 1.772 -8.705 1.00 79.25 90 GLU A O 1
ATOM 682 N N . ASN A 1 91 ? -14.812 -0.331 -8.489 1.00 83.88 91 ASN A N 1
ATOM 683 C CA . ASN A 1 91 ? -15.653 -0.092 -7.328 1.00 83.88 91 ASN A CA 1
ATOM 684 C C . ASN A 1 91 ? -15.115 -0.879 -6.136 1.00 83.88 91 ASN A C 1
ATOM 686 O O . ASN A 1 91 ? -15.212 -2.106 -6.092 1.00 83.88 91 ASN A O 1
ATOM 690 N N . ILE A 1 92 ? -14.573 -0.166 -5.147 1.00 82.81 92 ILE A N 1
ATOM 691 C CA . ILE A 1 92 ? -14.167 -0.766 -3.874 1.00 82.81 92 ILE A CA 1
ATOM 692 C C . ILE A 1 92 ? -15.424 -1.317 -3.180 1.00 82.81 92 ILE A C 1
ATOM 694 O O . ILE A 1 92 ? -16.319 -0.522 -2.861 1.00 82.81 92 ILE A O 1
ATOM 698 N N . PRO A 1 93 ? -15.487 -2.632 -2.889 1.00 87.12 93 PRO A N 1
ATOM 699 C CA . PRO A 1 93 ? -16.588 -3.243 -2.156 1.00 87.12 93 PRO A CA 1
ATOM 700 C C . PRO A 1 93 ? -16.902 -2.506 -0.854 1.00 87.12 93 PRO A C 1
ATOM 702 O O . PRO A 1 93 ? -16.006 -1.995 -0.181 1.00 87.12 93 PRO A O 1
ATOM 705 N N . GLU A 1 94 ? -18.175 -2.508 -0.460 1.00 90.25 94 GLU A N 1
ATOM 706 C CA . GLU A 1 94 ? -18.606 -1.956 0.833 1.00 90.25 94 GLU A CA 1
ATOM 707 C C . GLU A 1 94 ? -17.901 -2.614 2.016 1.00 90.25 94 GLU A C 1
ATOM 709 O O . GLU A 1 94 ? -17.685 -1.978 3.044 1.00 90.25 94 GLU A O 1
ATOM 714 N N . GLN A 1 95 ? -17.498 -3.872 1.851 1.00 93.44 95 GLN A N 1
ATOM 715 C CA . GLN A 1 95 ? -16.760 -4.623 2.847 1.00 93.44 95 GLN A CA 1
ATOM 716 C C . GLN A 1 95 ? -15.691 -5.493 2.168 1.00 93.44 95 GLN A C 1
ATOM 718 O O . GLN A 1 95 ? -15.998 -6.597 1.702 1.00 93.44 95 GLN A O 1
ATOM 723 N N . PRO A 1 96 ? -14.445 -5.004 2.059 1.00 94.00 96 PRO A N 1
ATOM 724 C CA . PRO A 1 96 ? -13.350 -5.777 1.489 1.00 94.00 96 PRO A CA 1
ATOM 725 C C . PRO A 1 96 ? -12.937 -6.923 2.428 1.00 94.00 96 PRO A C 1
ATOM 727 O O . PRO A 1 96 ? -13.186 -6.883 3.633 1.00 94.00 96 PRO A O 1
ATOM 730 N N . GLN A 1 97 ? -12.286 -7.952 1.887 1.00 94.62 97 GLN A N 1
ATOM 731 C CA . GLN A 1 97 ? -11.747 -9.066 2.668 1.00 94.62 97 GLN A CA 1
ATOM 732 C C . GLN A 1 97 ? -10.224 -8.990 2.734 1.00 94.62 97 GLN A C 1
ATOM 734 O O . GLN A 1 97 ? -9.574 -8.747 1.722 1.00 94.62 97 GLN A O 1
ATOM 739 N N . ILE A 1 98 ? -9.651 -9.260 3.909 1.00 96.06 98 ILE A N 1
ATOM 740 C CA . ILE A 1 98 ? -8.208 -9.475 4.046 1.00 96.06 98 ILE A CA 1
ATOM 741 C C . ILE A 1 98 ? -7.852 -10.839 3.444 1.00 96.06 98 ILE A C 1
ATOM 743 O O . ILE A 1 98 ? -8.340 -11.868 3.921 1.00 96.06 98 ILE A O 1
ATOM 747 N N . SER A 1 99 ? -6.994 -10.860 2.428 1.00 93.06 99 SER A N 1
ATOM 748 C CA . SER A 1 99 ? -6.716 -12.061 1.628 1.00 93.06 99 SER A CA 1
ATOM 749 C C . SER A 1 99 ? -6.027 -13.175 2.421 1.00 93.06 99 SER A C 1
ATOM 751 O O . SER A 1 99 ? -6.310 -14.353 2.217 1.00 93.06 99 SER A O 1
ATOM 753 N N . LEU A 1 100 ? -5.122 -12.812 3.337 1.00 94.88 100 LEU A N 1
ATOM 754 C CA . LEU A 1 100 ? -4.281 -13.767 4.063 1.00 94.88 100 LEU A CA 1
ATOM 755 C C . LEU A 1 100 ? -4.718 -13.934 5.528 1.00 94.88 100 LEU A C 1
ATOM 757 O O . LEU A 1 100 ? -4.816 -12.928 6.236 1.00 94.88 100 LEU A O 1
ATOM 761 N N . PRO A 1 101 ? -4.848 -15.177 6.040 1.00 95.50 101 PRO A N 1
ATOM 762 C CA . PRO A 1 101 ? -5.094 -15.433 7.463 1.00 95.50 101 PRO A CA 1
ATOM 763 C C . PRO A 1 101 ? -4.036 -14.820 8.386 1.00 95.50 101 PRO A C 1
ATOM 765 O O . PRO A 1 101 ? -4.358 -14.344 9.471 1.00 95.50 101 PRO A O 1
ATOM 768 N N . PHE A 1 102 ? -2.775 -14.778 7.938 1.00 96.00 102 PHE A N 1
ATOM 769 C CA . PHE A 1 102 ? -1.700 -14.094 8.658 1.00 96.00 102 PHE A CA 1
ATOM 770 C C . PHE A 1 102 ? -2.033 -12.612 8.887 1.00 96.00 102 PHE A C 1
ATOM 772 O O . PHE A 1 102 ? -2.016 -12.151 10.023 1.00 96.00 102 PHE A O 1
ATOM 779 N N . ASN A 1 103 ? -2.421 -11.886 7.833 1.00 97.19 103 ASN A N 1
ATOM 780 C CA . ASN A 1 103 ? -2.780 -10.469 7.935 1.00 97.19 103 ASN A CA 1
ATOM 781 C C . ASN A 1 103 ? -4.021 -10.256 8.814 1.00 97.19 103 ASN A C 1
ATOM 783 O O . ASN A 1 103 ? -4.059 -9.294 9.576 1.00 97.19 103 ASN A O 1
ATOM 787 N N . GLN A 1 104 ? -5.008 -11.157 8.746 1.00 96.12 104 GLN A N 1
ATOM 788 C CA . GLN A 1 104 ? -6.198 -11.108 9.608 1.00 96.12 104 GLN A CA 1
ATOM 789 C C . GLN A 1 104 ? -5.814 -11.193 11.090 1.00 96.12 104 GLN A C 1
ATOM 791 O O . GLN A 1 104 ? -6.251 -10.372 11.897 1.00 96.12 104 GLN A O 1
ATOM 796 N N . LEU A 1 105 ? -4.966 -12.164 11.445 1.00 96.12 105 LEU A N 1
ATOM 797 C CA . LEU A 1 105 ? -4.501 -12.350 12.817 1.00 96.12 105 LEU A CA 1
ATOM 798 C C . LEU A 1 105 ? -3.667 -11.156 13.296 1.00 96.12 105 LEU A C 1
ATOM 800 O O . LEU A 1 105 ? -3.860 -10.689 14.418 1.00 96.12 105 LEU A O 1
ATOM 804 N N . THR A 1 106 ? -2.775 -10.648 12.445 1.00 95.50 106 THR A N 1
ATOM 805 C CA . THR A 1 106 ? -1.952 -9.473 12.746 1.00 95.50 106 THR A CA 1
ATOM 806 C C . THR A 1 106 ? -2.822 -8.251 13.038 1.00 95.50 106 THR A C 1
ATOM 808 O O . THR A 1 106 ? -2.668 -7.642 14.091 1.00 95.50 106 THR A O 1
ATOM 811 N N . LEU A 1 107 ? -3.783 -7.923 12.168 1.00 95.12 107 LEU A N 1
ATOM 812 C CA . LEU A 1 107 ? -4.671 -6.769 12.364 1.00 95.12 107 LEU A CA 1
ATOM 813 C C . LEU A 1 107 ? -5.488 -6.877 13.653 1.00 95.12 107 LEU A C 1
ATOM 815 O O . LEU A 1 107 ? -5.578 -5.914 14.410 1.00 95.12 107 LEU A O 1
ATOM 819 N N . LYS A 1 108 ? -6.022 -8.069 13.933 1.00 93.00 108 LYS A N 1
ATOM 820 C CA . LYS A 1 108 ? -6.806 -8.329 15.143 1.00 93.00 108 LYS A CA 1
ATOM 821 C C . LYS A 1 108 ? -6.018 -8.079 16.435 1.00 93.00 108 LYS A C 1
ATOM 823 O O . LYS A 1 108 ? -6.605 -7.648 17.424 1.00 93.00 108 LYS A O 1
ATOM 828 N N . ASN A 1 109 ? -4.716 -8.367 16.437 1.00 91.12 109 ASN A N 1
ATOM 829 C CA . ASN A 1 109 ? -3.889 -8.341 17.646 1.00 91.12 109 ASN A CA 1
ATOM 830 C C . ASN A 1 109 ? -3.046 -7.064 17.799 1.00 91.12 109 ASN A C 1
ATOM 832 O O . ASN A 1 109 ? -2.658 -6.734 18.915 1.00 91.12 109 ASN A O 1
ATOM 836 N N . GLU A 1 110 ? -2.737 -6.364 16.705 1.00 87.88 110 GLU A N 1
ATOM 837 C CA . GLU A 1 110 ? -1.740 -5.279 16.691 1.00 87.88 110 GLU A CA 1
ATOM 838 C C . GLU A 1 110 ? -2.341 -3.875 16.496 1.00 87.88 110 GLU A C 1
ATOM 840 O O . GLU A 1 110 ? -1.603 -2.885 16.527 1.00 87.88 110 GLU A O 1
ATOM 845 N N . GLN A 1 111 ? -3.662 -3.750 16.317 1.00 83.06 111 GLN A N 1
ATOM 846 C CA . GLN A 1 111 ? -4.318 -2.441 16.234 1.00 83.06 111 GLN A CA 1
ATOM 847 C C . GLN A 1 111 ? -4.095 -1.617 17.516 1.00 83.06 111 GLN A C 1
ATOM 849 O O . GLN A 1 111 ? -4.199 -2.134 18.628 1.00 83.06 111 GLN A O 1
ATOM 854 N N . PHE A 1 112 ? -3.766 -0.330 17.358 1.00 86.50 112 PHE A N 1
ATOM 855 C CA . PHE A 1 112 ? -3.420 0.592 18.455 1.00 86.50 112 PHE A CA 1
ATOM 856 C C . PHE A 1 112 ? -2.244 0.171 19.363 1.00 86.50 112 PHE A C 1
ATOM 858 O O . PHE A 1 112 ? -2.048 0.729 20.452 1.00 86.50 112 PHE A O 1
ATOM 865 N N . SER A 1 113 ? -1.392 -0.751 18.906 1.00 85.94 113 SER A N 1
ATOM 866 C CA . SER A 1 113 ? -0.189 -1.194 19.630 1.00 85.94 113 SER A CA 1
ATOM 867 C C . SER A 1 113 ? 0.850 -0.082 19.855 1.00 85.94 113 SER A C 1
ATOM 869 O O . SER A 1 113 ? 1.744 -0.237 20.687 1.00 85.94 113 SER A O 1
ATOM 871 N N . GLY A 1 114 ? 0.719 1.079 19.195 1.00 85.69 114 GLY A N 1
ATOM 872 C CA . GLY A 1 114 ? 1.680 2.188 19.262 1.00 85.69 114 GLY A CA 1
ATOM 873 C C . GLY A 1 114 ? 2.916 1.979 18.396 1.00 85.69 114 GLY A C 1
ATOM 874 O O . GLY A 1 114 ? 3.888 2.723 18.523 1.00 85.69 114 GLY A O 1
ATOM 875 N N . ARG A 1 115 ? 2.895 0.960 17.535 1.00 89.56 115 ARG A N 1
ATOM 876 C CA . ARG A 1 115 ? 3.933 0.665 16.550 1.00 89.56 115 ARG A CA 1
ATOM 877 C C . ARG A 1 115 ? 3.297 0.415 15.182 1.00 89.56 115 ARG A C 1
ATOM 879 O O . ARG A 1 115 ? 2.162 -0.053 15.130 1.00 89.56 115 ARG A O 1
ATOM 886 N N . PRO A 1 116 ? 4.013 0.683 14.079 1.00 92.00 116 PRO A N 1
ATOM 887 C CA . PRO A 1 116 ? 3.521 0.329 12.757 1.00 92.00 116 PRO A CA 1
ATOM 888 C C . PRO A 1 116 ? 3.216 -1.171 12.637 1.00 92.00 116 PRO A C 1
ATOM 890 O O . PRO A 1 116 ? 3.956 -2.010 13.158 1.00 92.00 116 PRO A O 1
ATOM 893 N N . VAL A 1 117 ? 2.144 -1.502 11.921 1.00 94.50 117 VAL A N 1
ATOM 894 C CA . VAL A 1 117 ? 1.673 -2.871 11.695 1.00 94.50 117 VAL A CA 1
ATOM 895 C C . VAL A 1 117 ? 2.149 -3.343 10.327 1.00 94.50 117 VAL A C 1
ATOM 897 O O . VAL A 1 117 ? 1.798 -2.762 9.304 1.00 94.50 117 VAL A O 1
ATOM 900 N N . SER A 1 118 ? 2.949 -4.409 10.302 1.00 94.75 118 SER A N 1
ATOM 901 C CA . SER A 1 118 ? 3.474 -4.986 9.059 1.00 94.75 118 SER A CA 1
ATOM 902 C C . SER A 1 118 ? 2.572 -6.104 8.542 1.00 94.75 118 SER A C 1
ATOM 904 O O . SER A 1 118 ? 2.372 -7.111 9.219 1.00 94.75 118 SER A O 1
ATOM 906 N N . LEU A 1 119 ? 2.055 -5.941 7.327 1.00 96.38 119 LEU A N 1
ATOM 907 C CA . LEU A 1 119 ? 1.229 -6.919 6.620 1.00 96.38 119 LEU A CA 1
ATOM 908 C C . LEU A 1 119 ? 2.026 -7.583 5.497 1.00 96.38 119 LEU A C 1
ATOM 910 O O . LEU A 1 119 ? 2.867 -6.947 4.872 1.00 96.38 119 LEU A O 1
ATOM 914 N N . ALA A 1 120 ? 1.751 -8.852 5.217 1.00 95.38 120 ALA A N 1
ATOM 915 C CA . ALA A 1 120 ? 2.343 -9.571 4.096 1.00 95.38 120 ALA A CA 1
ATOM 916 C C . ALA A 1 120 ? 1.669 -9.185 2.769 1.00 95.38 120 ALA A C 1
ATOM 918 O O . ALA A 1 120 ? 0.438 -9.218 2.661 1.00 95.38 120 ALA A O 1
ATOM 919 N N . CYS A 1 121 ? 2.483 -8.877 1.760 1.00 92.38 121 CYS A N 1
ATOM 920 C CA . CYS A 1 121 ? 2.058 -8.568 0.398 1.00 92.38 121 CYS A CA 1
ATOM 921 C C . CYS A 1 121 ? 2.255 -9.775 -0.510 1.00 92.38 121 CYS A C 1
ATOM 923 O O . CYS A 1 121 ? 3.380 -10.234 -0.714 1.00 92.38 121 CYS A O 1
ATOM 925 N N . VAL A 1 122 ? 1.172 -10.251 -1.117 1.00 87.56 122 VAL A N 1
ATOM 926 C CA . VAL A 1 122 ? 1.237 -11.373 -2.063 1.00 87.56 122 VAL A CA 1
ATOM 927 C C . VAL A 1 122 ? 1.922 -10.948 -3.362 1.00 87.56 122 VAL A C 1
ATOM 929 O O . VAL A 1 122 ? 2.717 -11.705 -3.908 1.00 87.56 122 VAL A O 1
ATOM 932 N N . ALA A 1 123 ? 1.655 -9.728 -3.838 1.00 84.81 123 ALA A N 1
ATOM 933 C CA . ALA A 1 123 ? 2.139 -9.255 -5.138 1.00 84.81 123 ALA A CA 1
ATOM 934 C C . ALA A 1 123 ? 3.671 -9.094 -5.211 1.00 84.81 123 ALA A C 1
ATOM 936 O O . ALA A 1 123 ? 4.290 -9.351 -6.246 1.00 84.81 123 ALA A O 1
ATOM 937 N N . THR A 1 124 ? 4.283 -8.662 -4.109 1.00 83.50 124 THR A N 1
ATOM 938 C CA . THR A 1 124 ? 5.714 -8.328 -4.035 1.00 83.50 124 THR A CA 1
ATOM 939 C C . THR A 1 124 ? 6.524 -9.351 -3.239 1.00 83.50 124 THR A C 1
ATOM 941 O O . THR A 1 124 ? 7.748 -9.356 -3.329 1.00 83.50 124 THR A O 1
ATOM 944 N N . GLY A 1 125 ? 5.878 -10.198 -2.428 1.00 84.81 125 GLY A N 1
ATOM 945 C CA . GLY A 1 125 ? 6.563 -11.072 -1.470 1.00 84.81 125 GLY A CA 1
ATOM 946 C C . GLY A 1 125 ? 7.233 -10.318 -0.312 1.00 84.81 125 GLY A C 1
ATOM 947 O O . GLY A 1 125 ? 8.088 -10.879 0.370 1.00 84.81 125 GLY A O 1
ATOM 948 N N . THR A 1 126 ? 6.875 -9.048 -0.093 1.00 86.12 126 THR A N 1
ATOM 949 C CA . THR A 1 126 ? 7.449 -8.178 0.948 1.00 86.12 126 THR A CA 1
ATOM 950 C C . THR A 1 126 ? 6.439 -7.859 2.055 1.00 86.12 126 THR A C 1
ATOM 952 O O . THR A 1 126 ? 5.284 -8.286 2.014 1.00 86.12 126 THR A O 1
ATOM 955 N N . GLY A 1 127 ? 6.882 -7.112 3.071 1.00 90.31 127 GLY A N 1
ATOM 956 C CA . GLY A 1 127 ? 5.999 -6.500 4.060 1.00 90.31 127 GLY A CA 1
ATOM 957 C C . GLY A 1 127 ? 5.553 -5.095 3.643 1.00 90.31 127 GLY A C 1
ATOM 958 O O . GLY A 1 127 ? 6.346 -4.333 3.091 1.00 90.31 127 GLY A O 1
ATOM 959 N N . TYR A 1 128 ? 4.312 -4.734 3.961 1.00 91.94 128 TYR A N 1
ATOM 960 C CA . TYR A 1 128 ? 3.782 -3.375 3.866 1.00 91.94 128 TYR A CA 1
ATOM 961 C C . TYR A 1 128 ? 3.392 -2.869 5.247 1.00 91.94 128 TYR A C 1
ATOM 963 O O . TYR A 1 128 ? 2.659 -3.533 5.980 1.00 91.94 128 TYR A O 1
ATOM 971 N N . SER A 1 129 ? 3.912 -1.700 5.605 1.00 92.69 129 SER A N 1
ATOM 972 C CA . SER A 1 129 ? 3.737 -1.119 6.931 1.00 92.69 129 SER A CA 1
ATOM 973 C C . SER A 1 129 ? 2.587 -0.119 6.927 1.00 92.69 129 SER A C 1
ATOM 975 O O . SER A 1 129 ? 2.589 0.828 6.140 1.00 92.69 129 SER A O 1
ATOM 977 N N . LEU A 1 130 ? 1.625 -0.323 7.819 1.00 94.38 130 LEU A N 1
ATOM 978 C CA . LEU A 1 130 ? 0.561 0.622 8.137 1.00 94.38 130 LEU A CA 1
ATOM 979 C C . LEU A 1 130 ? 0.862 1.313 9.463 1.00 94.38 130 LEU A C 1
ATOM 981 O O . LEU A 1 130 ? 1.482 0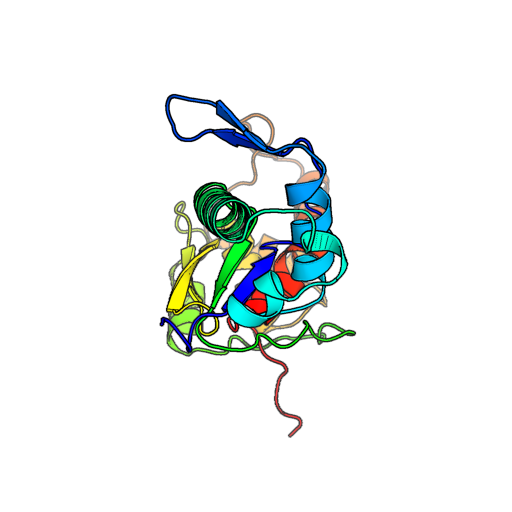.723 10.351 1.00 94.38 130 LEU A O 1
ATOM 985 N N . SER A 1 131 ? 0.371 2.541 9.638 1.00 93.06 131 SER A N 1
ATOM 986 C CA . SER A 1 131 ? 0.244 3.081 10.992 1.00 93.06 131 SER A CA 1
ATOM 987 C C . SER A 1 131 ? -0.714 2.201 11.809 1.00 93.06 131 SER A C 1
ATOM 989 O O . SER A 1 131 ? -1.565 1.503 11.252 1.00 93.06 131 SER A O 1
ATOM 991 N N . ASP A 1 132 ? -0.592 2.205 13.133 1.00 91.38 132 ASP A N 1
ATOM 992 C CA . ASP A 1 132 ? -1.511 1.452 13.993 1.00 91.38 132 ASP A CA 1
ATOM 993 C C . ASP A 1 132 ? -2.957 1.966 13.899 1.00 91.38 132 ASP A C 1
ATOM 995 O O . ASP A 1 132 ? -3.900 1.185 14.037 1.00 91.38 132 ASP A O 1
ATOM 999 N N . PHE A 1 133 ? -3.132 3.257 13.604 1.00 94.31 133 PHE A N 1
ATOM 1000 C CA . PHE A 1 133 ? -4.429 3.858 13.318 1.00 94.31 133 PHE A CA 1
ATOM 1001 C C . PHE A 1 133 ? -5.011 3.383 11.981 1.00 94.31 133 PHE A C 1
ATOM 1003 O O . PHE A 1 133 ? -6.153 2.931 11.944 1.00 94.31 133 PHE A O 1
ATOM 1010 N N . ASP A 1 134 ? -4.226 3.393 10.902 1.00 96.06 134 ASP A N 1
ATOM 1011 C CA . ASP A 1 134 ? -4.660 2.861 9.602 1.00 96.06 134 ASP A CA 1
ATOM 1012 C C . ASP A 1 134 ? -4.968 1.360 9.675 1.00 96.06 134 ASP A C 1
ATOM 1014 O O . ASP A 1 134 ? -5.904 0.878 9.037 1.00 96.06 134 ASP A O 1
ATOM 1018 N N . ALA A 1 135 ? -4.218 0.612 10.489 1.00 96.19 135 ALA A N 1
ATOM 1019 C CA . ALA A 1 135 ? -4.499 -0.791 10.767 1.00 96.19 135 ALA A CA 1
ATOM 1020 C C . ALA A 1 135 ? -5.863 -0.977 11.455 1.00 96.19 135 ALA A C 1
ATOM 1022 O O . ALA A 1 135 ? -6.606 -1.885 11.086 1.00 96.19 135 ALA A O 1
ATOM 1023 N N . ALA A 1 136 ? -6.231 -0.096 12.392 1.00 95.94 136 ALA A N 1
ATOM 1024 C CA . ALA A 1 136 ? -7.554 -0.113 13.019 1.00 95.94 136 ALA A CA 1
ATOM 1025 C C . ALA A 1 136 ? -8.677 0.224 12.020 1.00 95.94 136 ALA A C 1
ATOM 1027 O O . ALA A 1 136 ? -9.719 -0.434 12.021 1.00 95.94 136 ALA A O 1
ATOM 1028 N N . ILE A 1 137 ? -8.458 1.200 11.126 1.00 97.56 137 ILE A N 1
ATOM 1029 C CA . ILE A 1 137 ? -9.402 1.518 10.039 1.00 97.56 137 ILE A CA 1
ATOM 1030 C C . ILE A 1 137 ? -9.585 0.295 9.133 1.00 97.56 137 ILE A C 1
ATOM 1032 O O . ILE A 1 137 ? -10.717 -0.087 8.834 1.00 97.56 137 ILE A O 1
ATOM 1036 N N . LEU A 1 138 ? -8.488 -0.347 8.721 1.00 97.69 138 LEU A N 1
ATOM 1037 C CA . LEU A 1 138 ? -8.518 -1.532 7.866 1.00 97.69 138 LEU A CA 1
ATOM 1038 C C . LEU A 1 138 ? -9.240 -2.710 8.530 1.00 97.69 138 LEU A C 1
ATOM 1040 O O . LEU A 1 138 ? -10.047 -3.373 7.876 1.00 97.69 138 LEU A O 1
ATOM 1044 N N . TYR A 1 139 ? -8.972 -2.953 9.815 1.00 96.81 139 TYR A N 1
ATOM 1045 C CA . TYR A 1 139 ? -9.631 -3.999 10.593 1.00 96.81 139 TYR A CA 1
ATOM 1046 C C . TYR A 1 139 ? -11.150 -3.787 10.613 1.00 96.81 139 TYR A C 1
ATOM 1048 O O . TYR A 1 139 ? -11.893 -4.632 10.112 1.00 96.81 139 TYR A O 1
ATOM 1056 N N . GLU A 1 140 ? -11.615 -2.623 11.073 1.00 97.25 140 GLU A N 1
ATOM 1057 C CA . GLU A 1 140 ? -13.047 -2.305 11.175 1.00 97.25 140 GLU A CA 1
ATOM 1058 C C . GLU A 1 140 ? -13.757 -2.248 9.814 1.00 97.25 140 GLU A C 1
ATOM 1060 O O . GLU A 1 140 ? -14.940 -2.598 9.703 1.00 97.25 140 GLU A O 1
ATOM 1065 N N . LEU A 1 141 ? -13.045 -1.830 8.764 1.00 97.00 141 LEU A N 1
ATOM 1066 C CA . LEU A 1 141 ? -13.535 -1.861 7.388 1.00 97.00 141 LEU A CA 1
ATOM 1067 C C . LEU A 1 141 ? -13.736 -3.304 6.910 1.00 97.00 141 LEU A C 1
ATOM 1069 O O . LEU A 1 141 ? -14.756 -3.604 6.291 1.00 97.00 141 LEU A O 1
ATOM 1073 N N . SER A 1 142 ? -12.798 -4.205 7.208 1.00 95.62 142 SER A N 1
ATOM 1074 C CA . SER A 1 142 ? -12.900 -5.612 6.806 1.00 95.62 142 SER A CA 1
ATOM 1075 C C . SER A 1 142 ? -13.966 -6.386 7.595 1.00 95.62 142 SER A C 1
ATOM 1077 O O . SER A 1 142 ? -14.675 -7.223 7.026 1.00 95.62 142 SER A O 1
ATOM 1079 N N . GLU A 1 143 ? -14.162 -6.047 8.871 1.00 95.12 143 GLU A N 1
ATOM 1080 C CA . GLU A 1 143 ? -15.091 -6.733 9.778 1.00 95.12 143 GLU A CA 1
ATOM 1081 C C . GLU A 1 143 ? -16.549 -6.299 9.603 1.00 95.12 143 GLU A C 1
ATOM 1083 O O . GLU A 1 143 ? -17.450 -7.137 9.675 1.00 95.12 143 GLU A O 1
ATOM 1088 N N . ALA A 1 144 ? -16.808 -5.020 9.303 1.00 94.88 144 ALA A N 1
ATOM 1089 C CA . ALA A 1 144 ? -18.178 -4.490 9.257 1.00 94.88 144 ALA A CA 1
ATOM 1090 C C . ALA A 1 144 ? -18.463 -3.479 8.126 1.00 94.88 144 ALA A C 1
ATOM 1092 O O . ALA A 1 144 ? -19.580 -2.975 8.021 1.00 94.88 144 ALA A O 1
ATOM 1093 N N . GLY A 1 145 ? -17.496 -3.207 7.246 1.00 94.88 145 GLY A N 1
ATOM 1094 C CA . GLY A 1 145 ? -17.697 -2.388 6.046 1.00 94.88 145 GLY A CA 1
ATOM 1095 C C . GLY A 1 145 ? -17.681 -0.874 6.281 1.00 94.88 145 GLY A C 1
ATOM 1096 O O . GLY A 1 145 ? -17.384 -0.394 7.374 1.00 94.88 145 GLY A O 1
ATOM 1097 N N . LYS A 1 146 ? -17.975 -0.089 5.238 1.00 94.56 146 LYS A N 1
ATOM 1098 C CA . LYS A 1 146 ? -17.850 1.386 5.263 1.00 94.56 146 LYS A CA 1
ATOM 1099 C C . LYS A 1 146 ? -18.861 2.077 6.186 1.00 94.56 146 LYS A C 1
ATOM 1101 O O . LYS A 1 146 ? -18.542 3.091 6.808 1.00 94.56 146 LYS A O 1
ATOM 1106 N N . ASN A 1 147 ? -20.073 1.538 6.292 1.00 94.44 147 ASN A N 1
ATOM 1107 C CA . ASN A 1 147 ? -21.149 2.143 7.078 1.00 94.44 147 ASN A CA 1
ATOM 1108 C C . ASN A 1 147 ? -20.778 2.199 8.562 1.00 94.44 147 ASN A C 1
ATOM 1110 O O . ASN A 1 147 ? -20.497 1.165 9.159 1.00 94.44 147 ASN A O 1
ATOM 1114 N N . GLY A 1 148 ? -20.778 3.393 9.161 1.00 95.38 148 GLY A N 1
ATOM 1115 C CA . GLY A 1 148 ? -20.421 3.587 10.573 1.00 95.38 148 GLY A CA 1
ATOM 1116 C C . GLY A 1 148 ? -18.951 3.296 10.904 1.00 95.38 148 GLY A C 1
ATOM 1117 O O . GLY A 1 148 ? -18.629 3.059 12.066 1.00 95.38 148 GLY A O 1
ATOM 1118 N N . LEU A 1 149 ? -18.058 3.282 9.904 1.00 96.88 149 LEU A N 1
ATOM 1119 C CA . LEU A 1 149 ? -16.636 2.975 10.094 1.00 96.88 149 LEU A CA 1
ATOM 1120 C C . LEU A 1 149 ? -15.983 3.891 11.138 1.00 96.88 149 LEU A C 1
ATOM 1122 O O . LEU A 1 149 ? -15.360 3.403 12.077 1.00 96.88 149 LEU A O 1
ATOM 1126 N N . ALA A 1 150 ? -16.182 5.206 11.016 1.00 97.00 150 ALA A N 1
ATOM 1127 C CA . ALA A 1 150 ? -15.595 6.182 11.930 1.00 97.00 150 ALA A CA 1
ATOM 1128 C C . ALA A 1 150 ? -16.054 5.981 13.385 1.00 97.00 150 ALA A C 1
ATOM 1130 O O . ALA A 1 150 ? -15.237 6.055 14.301 1.00 97.00 150 ALA A O 1
ATOM 1131 N N . ASP A 1 151 ? -17.333 5.659 13.604 1.00 96.94 151 ASP A N 1
ATOM 1132 C CA . ASP A 1 151 ? -17.873 5.378 14.940 1.00 96.94 151 ASP A CA 1
ATOM 1133 C C . ASP A 1 151 ? -17.206 4.165 15.587 1.00 96.94 151 ASP A C 1
ATOM 1135 O O . ASP A 1 151 ? -16.866 4.194 16.772 1.00 96.94 151 ASP A O 1
ATOM 1139 N N . ARG A 1 152 ? -16.981 3.100 14.813 1.00 97.00 152 ARG A N 1
ATOM 1140 C CA . ARG A 1 152 ? -16.317 1.901 15.330 1.00 97.00 152 ARG A CA 1
ATOM 1141 C C . ARG A 1 152 ? -14.838 2.134 15.599 1.00 97.00 152 ARG A C 1
ATOM 1143 O O . ARG A 1 152 ? -14.353 1.725 16.650 1.00 97.00 152 ARG A O 1
ATOM 1150 N N . VAL A 1 153 ? -14.146 2.854 14.716 1.00 96.50 153 VAL A N 1
ATOM 1151 C CA . VAL A 1 153 ? -12.745 3.246 14.933 1.00 96.50 153 VAL A CA 1
ATOM 1152 C C . VAL A 1 153 ? -12.615 4.115 16.188 1.00 96.50 153 VAL A C 1
ATOM 1154 O O . VAL A 1 153 ? -11.734 3.868 17.009 1.00 96.50 153 VAL A O 1
ATOM 1157 N N . LEU A 1 154 ? -13.524 5.074 16.403 1.00 95.00 154 LEU A N 1
ATOM 1158 C CA . LEU A 1 154 ? -13.589 5.863 17.640 1.00 95.00 154 LEU A CA 1
ATOM 1159 C C . LEU A 1 154 ? -13.821 4.980 18.871 1.00 95.00 154 LEU A C 1
ATOM 1161 O O . LEU A 1 154 ? -13.147 5.154 19.883 1.00 95.00 154 LEU A O 1
ATOM 1165 N N . ALA A 1 155 ? -14.742 4.018 18.789 1.00 94.06 155 ALA A N 1
ATOM 1166 C CA . ALA A 1 155 ? -15.005 3.097 19.888 1.00 94.06 155 ALA A CA 1
ATOM 1167 C C . ALA A 1 155 ? -13.778 2.230 20.221 1.00 94.06 155 ALA A C 1
ATOM 1169 O O . ALA A 1 155 ? -13.492 2.011 21.399 1.00 94.06 155 ALA A O 1
ATOM 1170 N N . GLN A 1 156 ? -13.032 1.762 19.214 1.00 91.88 156 GLN A N 1
ATOM 1171 C CA . GLN A 1 156 ? -11.773 1.037 19.424 1.00 91.88 156 GLN A CA 1
ATOM 1172 C C . GLN A 1 156 ? -10.697 1.932 20.036 1.00 91.88 156 GLN A C 1
ATOM 1174 O O . GLN A 1 156 ? -10.039 1.532 20.996 1.00 91.88 156 GLN A O 1
ATOM 1179 N N . LEU A 1 157 ? -10.566 3.165 19.543 1.00 92.00 157 LEU A N 1
ATOM 1180 C CA . LEU A 1 157 ? -9.637 4.147 20.088 1.00 92.00 157 LEU A CA 1
ATOM 1181 C C . LEU A 1 157 ? -9.896 4.363 21.588 1.00 92.00 157 LEU A C 1
ATOM 1183 O O . LEU A 1 157 ? -8.969 4.244 22.388 1.00 92.00 157 LEU A O 1
ATOM 1187 N N . SER A 1 158 ? -11.156 4.579 21.984 1.00 90.44 158 SER A N 1
ATOM 1188 C CA . SER A 1 158 ? -11.544 4.732 23.392 1.00 90.44 158 SER A CA 1
ATOM 1189 C C . SER A 1 158 ? -11.248 3.489 24.236 1.00 90.44 158 SER A C 1
ATOM 1191 O O . SER A 1 158 ? -10.788 3.627 25.365 1.00 90.44 158 SER A O 1
ATOM 1193 N N . LYS A 1 159 ? -11.464 2.280 23.699 1.00 90.31 159 LYS A N 1
ATOM 1194 C CA . LYS A 1 159 ? -11.137 1.017 24.391 1.00 90.31 159 LYS A CA 1
ATOM 1195 C C . LYS A 1 159 ? -9.636 0.804 24.575 1.00 90.31 159 LYS A C 1
ATOM 1197 O O . LYS A 1 159 ? -9.233 0.162 25.535 1.00 90.31 159 LYS A O 1
ATOM 1202 N N . SER A 1 160 ? -8.827 1.317 23.652 1.00 87.25 160 SER A N 1
ATOM 1203 C CA . SER A 1 160 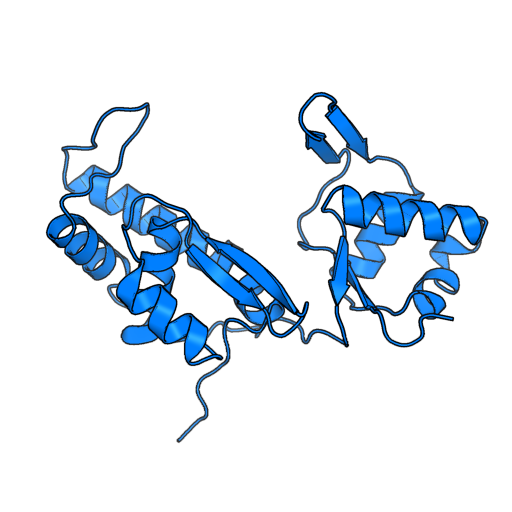? -7.366 1.179 23.673 1.00 87.25 160 SER A CA 1
ATOM 1204 C C . SER A 1 160 ? -6.648 2.205 24.561 1.00 87.25 160 SER A C 1
ATOM 1206 O O . SER A 1 160 ? -5.421 2.204 24.608 1.00 87.25 160 SER A O 1
ATOM 1208 N N . GLU A 1 161 ? -7.387 3.111 25.216 1.00 85.81 161 GLU A N 1
ATOM 1209 C CA . GLU A 1 161 ? -6.844 4.231 26.009 1.00 85.81 161 GLU A CA 1
ATOM 1210 C C . GLU A 1 161 ? -5.871 5.137 25.223 1.00 85.81 161 GLU A C 1
ATOM 1212 O O . GLU A 1 161 ? -5.044 5.861 25.784 1.00 85.81 161 GLU A O 1
ATOM 1217 N N . ARG A 1 162 ? -5.974 5.128 23.890 1.00 86.62 162 ARG A N 1
ATOM 1218 C CA . ARG A 1 162 ? -5.214 6.005 22.998 1.00 86.62 162 ARG A CA 1
ATOM 1219 C C . ARG A 1 162 ? -5.969 7.305 22.746 1.00 86.62 162 ARG A C 1
ATOM 1221 O O . ARG A 1 162 ? -7.191 7.383 22.850 1.00 86.62 162 ARG A O 1
ATOM 1228 N N . SER A 1 163 ? -5.226 8.338 22.360 1.00 86.38 163 SER A N 1
ATOM 1229 C CA . SER A 1 163 ? -5.793 9.620 21.945 1.00 86.38 163 SER A CA 1
ATOM 1230 C C . SER A 1 163 ? -5.247 10.036 20.589 1.00 86.38 163 SER A C 1
ATOM 1232 O O . SER A 1 163 ? -4.075 9.823 20.281 1.00 86.38 163 SER A O 1
ATOM 1234 N N . ILE A 1 164 ? -6.107 10.656 19.785 1.00 88.44 164 ILE A N 1
ATOM 1235 C CA . ILE A 1 164 ? -5.675 11.361 18.582 1.00 88.44 164 ILE A CA 1
ATOM 1236 C C . ILE A 1 164 ? -5.054 12.676 19.025 1.00 88.44 164 ILE A C 1
ATOM 1238 O O . ILE A 1 164 ? -5.616 13.387 19.863 1.00 88.44 164 ILE A O 1
ATOM 1242 N N . GLN A 1 165 ? -3.897 12.991 18.457 1.00 88.75 165 GLN A N 1
ATOM 1243 C CA . GLN A 1 165 ? -3.174 14.213 18.758 1.00 88.75 165 GLN A CA 1
ATOM 1244 C C . GLN A 1 165 ? -3.133 15.133 17.546 1.00 88.75 165 GLN A C 1
ATOM 1246 O O . GLN A 1 165 ? -3.027 14.685 16.406 1.00 88.75 165 GLN A O 1
ATOM 1251 N N . LYS A 1 166 ? -3.155 16.433 17.820 1.00 85.25 166 LYS A N 1
ATOM 1252 C CA . LYS A 1 166 ? -2.840 17.487 16.862 1.00 85.25 166 LYS A CA 1
ATOM 1253 C C . LYS A 1 166 ? -1.765 18.366 17.484 1.00 85.25 166 LYS A C 1
ATOM 1255 O O . LYS A 1 166 ? -1.907 18.787 18.630 1.00 85.25 166 LYS A O 1
ATOM 1260 N N . ASP A 1 167 ? -0.663 18.569 16.767 1.00 85.31 167 ASP A N 1
ATOM 1261 C CA . ASP A 1 167 ? 0.491 19.346 17.245 1.00 85.31 167 ASP A CA 1
ATOM 1262 C C . ASP A 1 167 ? 1.026 18.861 18.614 1.00 85.31 167 ASP A C 1
ATOM 1264 O O . ASP A 1 167 ? 1.367 19.652 19.494 1.00 85.31 167 ASP A O 1
ATOM 1268 N N . GLY A 1 168 ? 1.043 17.536 18.820 1.00 85.12 168 GLY A N 1
ATOM 1269 C CA . GLY A 1 168 ? 1.504 16.886 20.056 1.00 85.12 168 GLY A CA 1
ATOM 1270 C C . GLY A 1 168 ? 0.548 16.996 21.250 1.00 85.12 168 GLY A C 1
ATOM 1271 O O . GLY A 1 168 ? 0.897 16.579 22.354 1.00 85.12 168 GLY A O 1
ATOM 1272 N N . LYS A 1 169 ? -0.653 17.557 21.061 1.00 89.44 169 LYS A N 1
ATOM 1273 C CA . LYS A 1 169 ? -1.673 17.688 22.110 1.00 89.44 169 LYS A CA 1
ATOM 1274 C C . LYS A 1 169 ? -2.876 16.789 21.822 1.00 89.44 169 LYS A C 1
ATOM 1276 O O . LYS A 1 169 ? -3.344 16.777 20.682 1.00 89.44 169 LYS A O 1
ATOM 1281 N N . PRO A 1 170 ? -3.410 16.069 22.825 1.00 90.75 170 PRO A N 1
ATOM 1282 C CA . PRO A 1 170 ? -4.640 15.303 22.666 1.00 90.75 170 PRO A CA 1
ATOM 1283 C C . PRO A 1 170 ? -5.810 16.189 22.236 1.00 90.75 170 PRO A C 1
ATOM 1285 O O . PRO A 1 170 ? -6.015 17.274 22.783 1.00 90.75 170 PRO A O 1
ATOM 1288 N N . ILE A 1 171 ? -6.604 15.707 21.284 1.00 92.19 171 ILE A N 1
ATOM 1289 C CA . ILE A 1 171 ? -7.874 16.331 20.916 1.00 92.19 171 ILE A CA 1
ATOM 1290 C C . ILE A 1 171 ? -8.922 15.912 21.953 1.00 92.19 171 ILE A C 1
ATOM 1292 O O . ILE A 1 171 ? -9.302 14.743 22.019 1.00 92.19 171 ILE A O 1
ATOM 1296 N N . THR A 1 172 ? -9.376 16.863 22.771 1.00 89.19 172 THR A N 1
ATOM 1297 C CA . THR A 1 172 ? -10.352 16.617 23.849 1.00 89.19 172 THR A CA 1
ATOM 1298 C C . THR A 1 172 ? -11.794 16.917 23.449 1.00 89.19 172 THR A C 1
ATOM 1300 O O . THR A 1 172 ? -12.710 16.457 24.118 1.00 89.19 172 THR A O 1
ATOM 1303 N N . ASP A 1 173 ? -12.005 17.699 22.389 1.00 93.19 173 ASP A N 1
ATOM 1304 C CA . ASP A 1 173 ? -13.339 17.993 21.867 1.00 93.19 173 ASP A CA 1
ATOM 1305 C C . ASP A 1 173 ? -13.854 16.806 21.039 1.00 93.19 173 ASP A C 1
ATOM 1307 O O . ASP A 1 173 ? -13.233 16.406 20.050 1.00 93.19 173 ASP A O 1
ATOM 1311 N N . ASP A 1 174 ? -14.988 16.236 21.451 1.00 90.94 174 ASP A N 1
ATOM 1312 C CA . ASP A 1 174 ? -15.558 15.036 20.831 1.00 90.94 174 ASP A CA 1
ATOM 1313 C C . ASP A 1 174 ? -15.982 15.257 19.374 1.00 90.94 174 ASP A C 1
ATOM 1315 O O . ASP A 1 174 ? -15.867 14.339 18.556 1.00 90.94 174 ASP A O 1
ATOM 1319 N N . LYS A 1 175 ? -16.445 16.465 19.033 1.00 93.38 175 LYS A N 1
ATOM 1320 C CA . LYS A 1 175 ? -16.866 16.803 17.672 1.00 93.38 175 LYS A CA 1
ATOM 1321 C C . LYS A 1 175 ? -15.650 16.903 16.758 1.00 93.38 175 LYS A C 1
ATOM 1323 O O . LYS A 1 175 ? -15.629 16.258 15.714 1.00 93.38 175 LYS A O 1
ATOM 1328 N N . ILE A 1 176 ? -14.611 17.620 17.187 1.00 93.38 176 ILE A N 1
ATOM 1329 C CA . ILE A 1 176 ? -13.351 17.726 16.436 1.00 93.38 176 ILE A CA 1
ATOM 1330 C C . ILE A 1 176 ? -12.710 16.344 16.287 1.00 93.38 176 ILE A C 1
ATOM 1332 O O . ILE A 1 176 ? -12.238 15.988 15.208 1.00 93.38 176 ILE A O 1
ATOM 1336 N N . ARG A 1 177 ? -12.709 15.530 17.350 1.00 92.94 177 ARG A N 1
ATOM 1337 C CA . ARG A 1 177 ? -12.158 14.170 17.298 1.00 92.94 177 ARG A CA 1
ATOM 1338 C C . ARG A 1 177 ? -12.883 13.316 16.259 1.00 92.94 177 ARG A C 1
ATOM 1340 O O . ARG A 1 177 ? -12.224 12.607 15.502 1.00 92.94 177 ARG A O 1
ATOM 1347 N N . ARG A 1 178 ? -14.215 13.395 16.204 1.00 94.94 178 ARG A N 1
ATOM 1348 C CA . ARG A 1 178 ? -15.026 12.697 15.200 1.00 94.94 178 ARG A CA 1
ATOM 1349 C C . ARG A 1 178 ? -14.696 13.151 13.781 1.00 94.94 178 ARG A C 1
ATOM 1351 O O . ARG A 1 178 ? -14.409 12.297 12.950 1.00 94.94 178 ARG A O 1
ATOM 1358 N N . GLU A 1 179 ? -14.666 14.458 13.534 1.00 95.50 179 GLU A N 1
ATOM 1359 C CA . GLU A 1 179 ? -14.342 15.021 12.214 1.00 95.50 179 GLU A CA 1
ATOM 1360 C C . GLU A 1 179 ? -12.969 14.540 11.714 1.00 95.50 179 GLU A C 1
ATOM 1362 O O . GLU A 1 179 ? -12.825 14.147 10.556 1.00 95.50 179 GLU A O 1
ATOM 1367 N N . VAL A 1 180 ? -11.967 14.487 12.600 1.00 94.88 180 VAL A N 1
ATOM 1368 C CA . VAL A 1 180 ? -10.626 13.986 12.257 1.00 94.88 180 VAL A CA 1
ATOM 1369 C C . VAL A 1 180 ? -10.646 12.499 11.889 1.00 94.88 180 VAL A C 1
ATOM 1371 O O . VAL A 1 180 ? -10.011 12.109 10.909 1.00 94.88 180 VAL A O 1
ATOM 1374 N N . VAL A 1 181 ? -11.379 11.660 12.631 1.00 96.00 181 VAL A N 1
ATOM 1375 C CA . VAL A 1 181 ? -11.495 10.226 12.303 1.00 96.00 181 VAL A CA 1
ATOM 1376 C C . VAL A 1 181 ? -12.245 10.011 10.993 1.00 96.00 181 VAL A C 1
ATOM 1378 O O . VAL A 1 181 ? -11.820 9.190 10.182 1.00 96.00 181 VAL A O 1
ATOM 1381 N N . GLU A 1 182 ? -13.330 10.747 10.755 1.00 97.00 182 GLU A N 1
ATOM 1382 C CA . GLU A 1 182 ? -14.095 10.680 9.505 1.00 97.00 182 GLU A CA 1
ATOM 1383 C C . GLU A 1 182 ? -13.227 11.066 8.303 1.00 97.00 182 GLU A C 1
ATOM 1385 O O . GLU A 1 182 ? -13.188 10.337 7.307 1.00 97.00 182 GLU A O 1
ATOM 1390 N N . GLN A 1 183 ? -12.462 12.155 8.421 1.00 96.25 183 GLN A N 1
ATOM 1391 C CA . GLN A 1 183 ? -11.534 12.589 7.381 1.00 96.25 183 GLN A CA 1
ATOM 1392 C C . GLN A 1 183 ? -10.451 11.538 7.116 1.00 96.25 183 GLN A C 1
ATOM 1394 O O . GLN A 1 183 ? -10.165 11.234 5.956 1.00 96.25 183 GLN A O 1
ATOM 1399 N N . ALA A 1 184 ? -9.875 10.953 8.166 1.00 95.81 184 ALA A N 1
ATOM 1400 C CA . ALA A 1 184 ? -8.870 9.911 8.011 1.00 95.81 184 ALA A CA 1
ATOM 1401 C C . ALA A 1 184 ? -9.442 8.640 7.366 1.00 95.81 184 ALA A C 1
ATOM 1403 O O . ALA A 1 184 ? -8.818 8.084 6.466 1.00 95.81 184 ALA A O 1
ATOM 1404 N N . CYS A 1 185 ? -10.655 8.221 7.740 1.00 96.88 185 CYS A N 1
ATOM 1405 C CA . CYS A 1 185 ? -11.346 7.103 7.094 1.00 96.88 185 CYS A CA 1
ATOM 1406 C C . CYS A 1 185 ? -11.569 7.377 5.598 1.00 96.88 185 CYS A C 1
ATOM 1408 O O . CYS A 1 185 ? -11.285 6.520 4.763 1.00 96.88 185 CYS A O 1
ATOM 1410 N N . ALA A 1 186 ? -12.030 8.579 5.239 1.00 95.50 186 ALA A N 1
ATOM 1411 C CA . ALA A 1 186 ? -12.232 8.967 3.842 1.00 95.50 186 ALA A CA 1
ATOM 1412 C C . ALA A 1 186 ? -10.912 8.995 3.048 1.00 95.50 186 ALA A C 1
ATOM 1414 O O . ALA A 1 186 ? -10.848 8.523 1.906 1.00 95.50 186 ALA A O 1
ATOM 1415 N N . GLN A 1 187 ? -9.836 9.501 3.655 1.00 93.81 187 GLN A N 1
ATOM 1416 C CA . GLN A 1 187 ? -8.509 9.499 3.046 1.00 93.81 187 GLN A CA 1
ATOM 1417 C C . GLN A 1 187 ? -7.980 8.072 2.861 1.00 93.81 187 GLN A C 1
ATOM 1419 O O . GLN A 1 187 ? -7.503 7.727 1.781 1.00 93.81 187 GLN A O 1
ATOM 1424 N N . PHE A 1 188 ? -8.127 7.216 3.871 1.00 95.44 188 PHE A N 1
ATOM 1425 C CA . PHE A 1 188 ? -7.718 5.818 3.809 1.00 95.44 188 PHE A CA 1
ATOM 1426 C C . PHE A 1 188 ? -8.460 5.062 2.696 1.00 95.44 188 PHE A C 1
ATOM 1428 O O . PHE A 1 188 ? -7.839 4.375 1.883 1.00 95.44 188 PHE A O 1
ATOM 1435 N N . LEU A 1 189 ? -9.781 5.246 2.596 1.00 94.06 189 LEU A N 1
ATOM 1436 C CA . LEU A 1 189 ? -10.609 4.635 1.551 1.00 94.06 189 LEU A CA 1
ATOM 1437 C C . LEU A 1 189 ? -10.208 5.083 0.139 1.00 94.06 189 LEU A C 1
ATOM 1439 O O . LEU A 1 189 ? -10.200 4.265 -0.777 1.00 94.06 189 LEU A O 1
ATOM 1443 N N . SER A 1 190 ? -9.879 6.363 -0.046 1.00 90.62 190 SER A N 1
ATOM 1444 C CA . SER A 1 190 ? -9.545 6.914 -1.368 1.00 90.62 190 SER A CA 1
ATOM 1445 C C . SER A 1 190 ? -8.095 6.670 -1.792 1.00 90.62 190 SER A C 1
ATOM 1447 O O . SER A 1 190 ? -7.830 6.555 -2.987 1.00 90.62 190 SER A O 1
ATOM 1449 N N . GLN A 1 191 ? -7.159 6.580 -0.843 1.00 88.31 191 GLN A N 1
ATOM 1450 C CA . GLN A 1 191 ? -5.722 6.518 -1.135 1.00 88.31 191 GLN A CA 1
ATOM 1451 C C . GLN A 1 191 ? -5.113 5.149 -0.825 1.00 88.31 191 GLN A C 1
ATOM 1453 O O . GLN A 1 191 ? -4.412 4.583 -1.663 1.00 88.31 191 GLN A O 1
ATOM 1458 N N . ALA A 1 192 ? -5.377 4.596 0.361 1.00 91.69 192 ALA A N 1
ATOM 1459 C CA . ALA A 1 192 ? -4.720 3.376 0.820 1.00 91.69 192 ALA A CA 1
ATOM 1460 C C . ALA A 1 192 ? -5.397 2.113 0.276 1.00 91.69 192 ALA A C 1
ATOM 1462 O O . ALA A 1 192 ? -4.715 1.210 -0.205 1.00 91.69 192 ALA A O 1
ATOM 1463 N N . VAL A 1 193 ? -6.732 2.043 0.292 1.00 93.94 193 VAL A N 1
ATOM 1464 C CA . VAL A 1 193 ? -7.462 0.831 -0.124 1.00 93.94 193 VAL A CA 1
ATOM 1465 C C . VAL A 1 193 ? -7.134 0.380 -1.555 1.00 93.94 193 VAL A C 1
ATOM 1467 O O . VAL A 1 193 ? -6.836 -0.806 -1.717 1.00 93.94 193 VAL A O 1
ATOM 1470 N N . PRO A 1 194 ? -7.097 1.253 -2.586 1.00 89.88 194 PRO A N 1
ATOM 1471 C CA . PRO A 1 194 ? -6.657 0.847 -3.923 1.00 89.88 194 PRO A CA 1
ATOM 1472 C C . PRO A 1 194 ? -5.264 0.205 -3.927 1.00 89.88 194 PRO A C 1
ATOM 1474 O O . PRO A 1 194 ? -5.034 -0.779 -4.631 1.00 89.88 194 PRO A O 1
ATOM 1477 N N . GLN A 1 195 ? -4.341 0.724 -3.114 1.00 88.06 195 GLN A N 1
ATOM 1478 C CA . GLN A 1 195 ? -2.996 0.170 -2.997 1.00 88.06 195 GLN A CA 1
ATOM 1479 C C . GLN A 1 195 ? -2.996 -1.192 -2.300 1.00 88.06 195 GLN A C 1
ATOM 1481 O O . GLN A 1 195 ? -2.310 -2.108 -2.743 1.00 88.06 195 GLN A O 1
ATOM 1486 N N . LEU A 1 196 ? -3.806 -1.372 -1.258 1.00 93.62 196 LEU A N 1
ATOM 1487 C CA . LEU A 1 196 ? -3.912 -2.656 -0.563 1.00 93.62 196 LEU A CA 1
ATOM 1488 C C . LEU A 1 196 ? -4.475 -3.770 -1.462 1.00 93.62 196 LEU A C 1
ATOM 1490 O O . LEU A 1 196 ? -4.061 -4.921 -1.323 1.00 93.62 196 LEU A O 1
ATOM 1494 N N . TYR A 1 197 ? -5.359 -3.441 -2.410 1.00 91.94 197 TYR A N 1
ATOM 1495 C CA . TYR A 1 197 ? -5.778 -4.373 -3.465 1.00 91.94 197 TYR A CA 1
ATOM 1496 C C . TYR A 1 197 ? -4.617 -4.752 -4.386 1.00 91.94 197 TYR A C 1
ATOM 1498 O O . TYR A 1 197 ? -4.386 -5.933 -4.631 1.00 91.94 197 TYR A O 1
ATOM 1506 N N . ARG A 1 198 ? -3.844 -3.763 -4.852 1.00 87.62 198 ARG A N 1
ATOM 1507 C CA . ARG A 1 198 ? -2.669 -3.998 -5.711 1.00 87.62 198 ARG A CA 1
ATOM 1508 C C . ARG A 1 198 ? -1.629 -4.883 -5.030 1.00 87.62 198 ARG A C 1
ATOM 1510 O O . ARG A 1 198 ? -1.068 -5.771 -5.654 1.00 87.62 198 ARG A O 1
ATOM 1517 N N . LEU A 1 199 ? -1.412 -4.688 -3.734 1.00 89.56 199 LEU A N 1
ATOM 1518 C CA . LEU A 1 199 ? -0.466 -5.484 -2.951 1.00 89.56 199 LEU A CA 1
ATOM 1519 C C . LEU A 1 199 ? -0.978 -6.902 -2.631 1.00 89.56 199 LEU A C 1
ATOM 1521 O O . LEU A 1 199 ? -0.242 -7.716 -2.065 1.00 89.56 199 LEU A O 1
ATOM 1525 N N . GLY A 1 200 ? -2.232 -7.213 -2.976 1.00 91.31 200 GLY A N 1
ATOM 1526 C CA . GLY A 1 200 ? -2.881 -8.483 -2.656 1.00 91.31 200 GLY A CA 1
ATOM 1527 C C . GLY A 1 200 ? -3.208 -8.647 -1.169 1.00 91.31 200 GLY A C 1
ATOM 1528 O O . GLY A 1 200 ? -3.471 -9.761 -0.722 1.00 91.31 200 GLY A O 1
ATOM 1529 N N . ILE A 1 201 ? -3.190 -7.557 -0.393 1.00 95.00 201 ILE A N 1
ATOM 1530 C CA . ILE A 1 201 ? -3.600 -7.547 1.020 1.00 95.00 201 ILE A CA 1
ATOM 1531 C C . ILE A 1 201 ? -5.125 -7.623 1.123 1.00 95.00 201 ILE A C 1
ATOM 1533 O O . ILE A 1 201 ? -5.646 -8.292 2.019 1.00 95.00 201 ILE A O 1
ATOM 1537 N N . LEU A 1 202 ? -5.820 -6.947 0.204 1.00 95.31 202 LEU A N 1
ATOM 1538 C CA . LEU A 1 202 ? -7.271 -6.978 0.064 1.00 95.31 202 LEU A CA 1
ATOM 1539 C C . LEU A 1 202 ? -7.706 -7.768 -1.167 1.00 95.31 202 LEU A C 1
ATOM 1541 O O . LEU A 1 202 ? -7.040 -7.754 -2.201 1.00 95.31 202 LEU A O 1
ATOM 1545 N N . GLN A 1 203 ? -8.878 -8.383 -1.056 1.00 91.75 203 GLN A N 1
ATOM 1546 C CA . GLN A 1 203 ? -9.607 -8.999 -2.155 1.00 91.75 203 GLN A CA 1
ATOM 1547 C C . GLN A 1 203 ? -11.109 -8.741 -2.015 1.00 91.75 203 GLN A C 1
ATOM 1549 O O . GLN A 1 203 ? -11.625 -8.471 -0.923 1.00 91.75 203 GLN A O 1
ATOM 1554 N N . SER A 1 204 ? -11.823 -8.847 -3.135 1.00 86.56 204 SER A N 1
ATOM 1555 C CA . SER A 1 204 ? -13.282 -8.845 -3.122 1.00 86.56 204 SER A CA 1
ATOM 1556 C C . SER A 1 204 ? -13.773 -10.107 -2.423 1.00 86.56 204 SER A C 1
ATOM 1558 O O . SER A 1 204 ? -13.220 -11.189 -2.628 1.00 86.56 204 SER A O 1
ATOM 1560 N N . ARG A 1 205 ? -14.828 -9.985 -1.613 1.00 79.12 205 ARG A N 1
ATOM 1561 C CA . ARG A 1 205 ? -15.488 -11.170 -1.064 1.00 79.12 205 ARG A CA 1
ATOM 1562 C C . ARG A 1 205 ? -16.079 -11.998 -2.208 1.00 79.12 205 ARG A C 1
ATOM 1564 O O . ARG A 1 205 ? -16.702 -11.407 -3.094 1.00 79.12 205 ARG A O 1
ATOM 1571 N N . PRO A 1 206 ? -15.921 -13.331 -2.192 1.00 66.12 206 PRO A N 1
ATOM 1572 C CA . PRO A 1 206 ? -16.636 -14.183 -3.124 1.00 66.12 206 PRO A CA 1
ATOM 1573 C C . PRO A 1 206 ? -18.142 -13.985 -2.933 1.00 66.12 206 PRO A C 1
ATOM 1575 O O . PRO A 1 206 ? -18.625 -13.911 -1.803 1.00 66.12 206 PRO A O 1
ATOM 1578 N N . SER A 1 207 ? -18.872 -13.861 -4.039 1.00 59.69 207 SER A N 1
ATOM 1579 C CA . SER A 1 207 ? -20.333 -13.895 -4.023 1.00 59.69 207 SER A CA 1
ATOM 1580 C C . SER A 1 207 ? -20.767 -15.294 -3.583 1.00 59.69 207 SER A C 1
ATOM 1582 O O . SER A 1 207 ? -20.399 -16.269 -4.238 1.00 59.69 207 SER A O 1
ATOM 1584 N N . SER A 1 208 ? -21.468 -15.382 -2.452 1.00 45.12 208 SER A N 1
ATOM 1585 C CA . SER A 1 208 ? -22.106 -16.619 -1.984 1.00 45.12 208 SER A CA 1
ATOM 1586 C C . SER A 1 208 ? -23.260 -17.041 -2.883 1.00 45.12 208 SER A C 1
ATOM 1588 O O . SER A 1 208 ? -23.955 -16.137 -3.402 1.00 45.12 208 SER A O 1
#

Sequence (208 aa):
MIDNLYFRAVRNDIKLPHKINLGVVSSTVQGPLYEVLLAALSQDTLPLAEILRHPQLTENAPADIIRAVDAGVAMGLFEVTAGTVPPPPENIPEQPQISLPFNQLTLKNEQFSGRPVSLACVATGTGYSLSDFDAAILYELSEAGKNGLADRVLAQLSKSERSIQKDGKPITDDKIRREVVEQACAQFLSQAVPQLYRLGILQSRPSS

Foldseek 3Di:
DCQQKWKAFLELPDDPQDWADPPPDIDTDDDDLVVVVSVVRSVWTGDLVVQLVPPSCVVPDSVVNVVVRVVCCVRRGMAMWRDTFDFFDPDDDQAWAFQDPVLLVQLVPCQPVQDWGWDQFPGRRDTDTDDSLLSLLNNLCNVPGDVCSLVSSVVVCVVSVHADDDPNHGDPDPVVRSVVSVVVSVCCVVPVSSSCSRRSRIDHDDDD